Protein AF-0000000065926224 (afdb_homodimer)

Radius of gyration: 47.05 Å; Cα contacts (8 Å, |Δi|>4): 431; chains: 2; bounding box: 106×134×144 Å

Solvent-accessible surface area (backbone atoms only — not comparable to full-atom values): 21288 Å² total; per-residue (Å²): 133,91,77,85,78,76,77,76,78,78,79,77,77,78,78,75,76,75,77,75,70,80,76,73,79,76,75,74,72,69,75,77,72,66,50,58,66,57,55,39,51,52,38,52,50,49,38,52,50,41,51,50,49,43,53,50,51,52,52,50,48,53,49,48,52,53,51,48,55,51,49,41,56,47,32,30,55,51,37,36,48,54,54,53,59,63,43,46,62,40,55,49,43,53,53,52,52,50,63,70,49,68,79,56,84,48,66,74,45,48,58,49,47,51,54,49,50,52,35,49,49,52,43,51,51,48,42,37,77,73,37,41,40,80,41,77,62,60,74,31,70,70,41,80,84,51,36,38,76,76,46,72,40,87,39,91,90,46,60,63,46,20,20,72,39,70,82,36,75,13,33,26,48,76,85,37,73,77,38,53,14,30,24,32,26,22,76,137,83,82,78,81,77,79,79,79,79,79,77,77,77,78,76,77,75,76,75,70,81,77,74,76,77,75,73,73,69,73,76,73,67,49,59,65,56,54,40,52,52,37,52,50,49,37,52,51,43,52,50,51,43,53,51,50,52,51,50,48,53,51,48,52,53,51,49,53,51,49,42,54,46,30,46,70,47,38,35,45,65,58,54,59,62,42,47,60,39,55,50,43,50,53,51,53,50,63,69,48,68,79,56,85,48,65,74,44,48,57,50,46,52,53,49,50,52,35,50,49,51,44,51,50,49,41,39,77,69,38,40,40,80,40,78,62,60,74,32,68,70,42,78,84,52,36,38,78,76,47,72,41,85,41,92,90,45,59,64,46,20,20,73,38,70,80,36,75,12,31,26,48,77,84,38,73,75,39,54,15,30,25,32,26,22,78

Sequence (374 aa):
MHDPKESLETNIQETESQEKLPETPIIEEEPILTLPDDQINQLQQEVAELKDQLIWQKAENENLRKRQARELENAYKFASERLLKDLLPVIDSLNLGLQAALDTENEAVKQFITGSEMTLTMFQETLARHGIEEINPVGEKFNPELHEAVTMTPSEAHEPNTVIQVTQKGYLLNGRTVRAAQVIVSKMHDPKESLETNIQETESQEKLPETPIIEEEPILTLPDDQINQLQQEVAELKDQLIWQKAENENLRKRQARELENAYKFASERLLKDLLPVIDSLNLGLQAALDTENEAVKQFITGSEMTLTMFQETLARHGIEEINPVGEKFNPELHEAVTMTPSEAHEPNTVIQVTQKGYLLNGRTVRAAQVIVSK

Nearest PDB structures (foldseek):
  1dkg-assembly1_A  TM=8.100E-01  e=5.025E-13  Escherichia coli
  1dkg-assembly1_B  TM=6.795E-01  e=2.509E-12  Escherichia coli
  4ani-assembly1_B  TM=7.445E-01  e=3.422E-11  Geobacillus kaustophilus HTA426
  1dkg-assembly1_A  TM=7.245E-01  e=1.363E-12  Escherichia coli
  1dkg-assembly1_B  TM=7.369E-01  e=1.908E-12  Escherichia coli

Secondary structure (DSSP, 8-state):
-----------------------------------HHHHHHHHHHHHHHHHHHHHHHHHHHHHHHHHHHHHHHHHHHHHHHHHHHHHHHHHHHHHHHHHHHTT---HHHHHHHHHHHHHHHHHHHHHHHTTEEEE--TTSBP-TTTEEEEEEE--SSS-TTBEEEEEE-EEEETTEEEEPEEEEEE-/-----------------------------------HHHHHHHHHHHHHHHHHHHHHHHHHHHHHHHHHHHHHHHHHHHTTHHHHHHHHHHHHHHHHHHHHHTT---HHHHHHHHHHHHHHHHHHHHHHHTTEEEE--TTSBP-TTTEEEEEEE--SSS-TTBEEEEEE-EEEETTEEEEPEEEEEE-

Structure (mmCIF, N/CA/C/O backbone):
data_AF-0000000065926224-model_v1
#
loop_
_entity.id
_entity.type
_entity.pdbx_description
1 polymer 'Protein GrpE'
#
loop_
_atom_site.group_PDB
_atom_site.id
_atom_site.type_symbol
_atom_site.label_atom_id
_atom_site.label_alt_id
_atom_site.label_comp_id
_atom_site.label_asym_id
_atom_site.label_entity_id
_atom_site.label_seq_id
_atom_site.pdbx_PDB_ins_code
_atom_site.Cartn_x
_atom_site.Cartn_y
_atom_site.Cartn_z
_atom_site.occupancy
_atom_site.B_iso_or_equiv
_atom_site.auth_seq_id
_atom_site.auth_comp_id
_atom_site.auth_asym_id
_atom_site.auth_atom_id
_atom_site.pdbx_PDB_model_num
ATOM 1 N N . MET A 1 1 ? 48.469 97.438 -45.906 1 24.7 1 MET A N 1
ATOM 2 C CA . MET A 1 1 ? 48.531 98.625 -45.094 1 24.7 1 MET A CA 1
ATOM 3 C C . MET A 1 1 ? 47.969 98.375 -43.688 1 24.7 1 MET A C 1
ATOM 5 O O . MET A 1 1 ? 48.5 98.938 -42.719 1 24.7 1 MET A O 1
ATOM 9 N N . HIS A 1 2 ? 46.656 97.875 -43.656 1 29.75 2 HIS A N 1
ATOM 10 C CA . HIS A 1 2 ? 45.75 98.188 -42.531 1 29.75 2 HIS A CA 1
ATOM 11 C C . HIS A 1 2 ? 46.156 97.438 -41.281 1 29.75 2 HIS A C 1
ATOM 13 O O . HIS A 1 2 ? 46.594 96.25 -41.375 1 29.75 2 HIS A O 1
ATOM 19 N N . ASP A 1 3 ? 46.375 98.125 -40.125 1 31.59 3 ASP A N 1
ATOM 20 C CA . ASP A 1 3 ? 46.875 98.188 -38.75 1 31.59 3 ASP A CA 1
ATOM 21 C C . ASP A 1 3 ? 46.031 97.312 -37.812 1 31.59 3 ASP A C 1
ATOM 23 O O . ASP A 1 3 ? 44.812 97.375 -37.844 1 31.59 3 ASP A O 1
ATOM 27 N N . PRO A 1 4 ? 46.562 96.125 -37.25 1 33.25 4 PRO A N 1
ATOM 28 C CA . PRO A 1 4 ? 46.125 95.062 -36.312 1 33.25 4 PRO A CA 1
ATOM 29 C C . PRO A 1 4 ? 45.719 95.625 -34.938 1 33.25 4 PRO A C 1
ATOM 31 O O . PRO A 1 4 ? 46.594 95.938 -34.156 1 33.25 4 PRO A O 1
ATOM 34 N N . LYS A 1 5 ? 44.75 96.688 -34.938 1 30.02 5 LYS A N 1
ATOM 35 C CA . LYS A 1 5 ? 44.375 97.25 -33.656 1 30.02 5 LYS A CA 1
ATOM 36 C C . LYS A 1 5 ? 44.062 96.188 -32.625 1 30.02 5 LYS A C 1
ATOM 38 O O . LYS A 1 5 ? 43.188 95.375 -32.875 1 30.02 5 LYS A O 1
ATOM 43 N N . GLU A 1 6 ? 45 95.875 -31.719 1 30.48 6 GLU A N 1
ATOM 44 C CA . GLU A 1 6 ? 45.156 95 -30.547 1 30.48 6 GLU A CA 1
ATOM 45 C C . GLU A 1 6 ? 44.156 95.375 -29.453 1 30.48 6 GLU A C 1
ATOM 47 O O . GLU A 1 6 ? 44.344 96.375 -28.75 1 30.48 6 GLU A O 1
ATOM 52 N N . SER A 1 7 ? 42.812 95.688 -29.781 1 30 7 SER A N 1
ATOM 53 C CA . SER A 1 7 ? 41.938 96.188 -28.75 1 30 7 SER A CA 1
ATOM 54 C C . SER A 1 7 ? 41.938 95.312 -27.5 1 30 7 SER A C 1
ATOM 56 O O . SER A 1 7 ? 41.719 94.125 -27.578 1 30 7 SER A O 1
ATOM 58 N N . LEU A 1 8 ? 42.781 95.688 -26.438 1 31.06 8 LEU A N 1
ATOM 59 C CA . LEU A 1 8 ? 43.062 95.125 -25.125 1 31.06 8 LEU A CA 1
ATOM 60 C C . LEU A 1 8 ? 41.812 95.062 -24.25 1 31.06 8 LEU A C 1
ATOM 62 O O . LEU A 1 8 ? 41.312 96.125 -23.812 1 31.06 8 LEU A O 1
ATOM 66 N N . GLU A 1 9 ? 40.656 94.562 -24.703 1 29.58 9 GLU A N 1
ATOM 67 C CA . GLU A 1 9 ? 39.438 94.562 -23.875 1 29.58 9 GLU A CA 1
ATOM 68 C C . GLU A 1 9 ? 39.719 94 -22.484 1 29.58 9 GLU A C 1
ATOM 70 O O . GLU A 1 9 ? 40.188 92.875 -22.359 1 29.58 9 GLU A O 1
ATOM 75 N N . THR A 1 10 ? 40.219 94.875 -21.516 1 28.64 10 THR A N 1
ATOM 76 C CA . THR A 1 10 ? 40.5 94.562 -20.125 1 28.64 10 THR A CA 1
ATOM 77 C C . THR A 1 10 ? 39.312 93.938 -19.422 1 28.64 10 THR A C 1
ATOM 79 O O . THR A 1 10 ? 38.219 94.562 -19.422 1 28.64 10 THR A O 1
ATOM 82 N N . ASN A 1 11 ? 39.188 92.625 -19.328 1 30.19 11 ASN A N 1
ATOM 83 C CA . ASN A 1 11 ? 38.281 91.75 -18.656 1 30.19 11 ASN A CA 1
ATOM 84 C C . ASN A 1 11 ? 38.188 92.062 -17.156 1 30.19 11 ASN A C 1
ATOM 86 O O . ASN A 1 11 ? 39.125 91.812 -16.406 1 30.19 11 ASN A O 1
ATOM 90 N N . ILE A 1 12 ? 37.688 93.25 -16.719 1 30.38 12 ILE A N 1
ATOM 91 C CA . ILE A 1 12 ? 37.531 93.562 -15.305 1 30.38 12 ILE A CA 1
ATOM 92 C C . ILE A 1 12 ? 36.719 92.5 -14.617 1 30.38 12 ILE A C 1
ATOM 94 O O . ILE A 1 12 ? 35.531 92.312 -14.945 1 30.38 12 ILE A O 1
ATOM 98 N N . GLN A 1 13 ? 37.188 91.312 -14.312 1 29.02 13 GLN A N 1
ATOM 99 C CA . GLN A 1 13 ? 36.531 90.25 -13.539 1 29.02 13 GLN A CA 1
ATOM 100 C C . GLN A 1 13 ? 36.156 90.75 -12.148 1 29.02 13 GLN A C 1
ATOM 102 O O . GLN A 1 13 ? 37.031 91 -11.32 1 29.02 13 GLN A O 1
ATOM 107 N N . GLU A 1 14 ? 35.219 91.75 -12.023 1 28.89 14 GLU A N 1
ATOM 108 C CA . GLU A 1 14 ? 34.75 92.188 -10.703 1 28.89 14 GLU A CA 1
ATOM 109 C C . GLU A 1 14 ? 34.375 90.938 -9.828 1 28.89 14 GLU A C 1
ATOM 111 O O . GLU A 1 14 ? 33.562 90.125 -10.203 1 28.89 14 GLU A O 1
ATOM 116 N N . THR A 1 15 ? 35.25 90.438 -8.984 1 29.86 15 THR A N 1
ATOM 117 C CA . THR A 1 15 ? 35.094 89.375 -7.953 1 29.86 15 THR A CA 1
ATOM 118 C C . THR A 1 15 ? 34.062 89.812 -6.918 1 29.86 15 THR A C 1
ATOM 120 O O . THR A 1 15 ? 34.281 90.75 -6.176 1 29.86 15 THR A O 1
ATOM 123 N N . GLU A 1 16 ? 32.719 89.875 -7.242 1 29.78 16 GLU A N 1
ATOM 124 C CA . GLU A 1 16 ? 31.672 90.188 -6.273 1 29.78 16 GLU A CA 1
ATOM 125 C C . GLU A 1 16 ? 31.75 89.25 -5.07 1 29.78 16 GLU A C 1
ATOM 127 O O . GLU A 1 16 ? 31.625 88.062 -5.219 1 29.78 16 GLU A O 1
ATOM 132 N N . SER A 1 17 ? 32.625 89.375 -4.094 1 31.45 17 SER A N 1
ATOM 133 C CA . SER A 1 17 ? 32.656 88.688 -2.83 1 31.45 17 SER A CA 1
ATOM 134 C C . SER A 1 17 ? 31.328 88.75 -2.104 1 31.45 17 SER A C 1
ATOM 136 O O . SER A 1 17 ? 30.922 89.812 -1.666 1 31.45 17 SER A O 1
ATOM 138 N N . GLN A 1 18 ? 30.219 88.125 -2.586 1 30.92 18 GLN A N 1
ATOM 139 C CA . GLN A 1 18 ? 28.969 88.125 -1.853 1 30.92 18 GLN A CA 1
ATOM 140 C C . GLN A 1 18 ? 29.172 87.625 -0.413 1 30.92 18 GLN A C 1
ATOM 142 O O . GLN A 1 18 ? 29.75 86.562 -0.174 1 30.92 18 GLN A O 1
ATOM 147 N N . GLU A 1 19 ? 29.391 88.562 0.48 1 32.72 19 GLU A N 1
ATOM 148 C CA . GLU A 1 19 ? 29.391 88.25 1.916 1 32.72 19 GLU A CA 1
ATOM 149 C C . GLU A 1 19 ? 28.188 87.438 2.33 1 32.72 19 GLU A C 1
ATOM 151 O O . GLU A 1 19 ? 27.031 87.812 2.113 1 32.72 19 GLU A O 1
ATOM 156 N N . LYS A 1 20 ? 28.281 86.125 2.25 1 37.16 20 LYS A N 1
ATOM 157 C CA . LYS A 1 20 ? 27.266 85.188 2.766 1 37.16 20 LYS A CA 1
ATOM 158 C C . LYS A 1 20 ? 26.844 85.562 4.18 1 37.16 20 LYS A C 1
ATOM 160 O O . LYS A 1 20 ? 27.672 85.562 5.094 1 37.16 20 LYS A O 1
ATOM 165 N N . LEU A 1 21 ? 25.859 86.5 4.289 1 39.5 21 LEU A N 1
ATOM 166 C CA . LEU A 1 21 ? 25.25 86.75 5.59 1 39.5 21 LEU A CA 1
ATOM 167 C C . LEU A 1 21 ? 25.031 85.438 6.352 1 39.5 21 LEU A C 1
ATOM 169 O O . LEU A 1 21 ? 24.703 84.375 5.75 1 39.5 21 LEU A O 1
ATOM 173 N N . PRO A 1 22 ? 25.516 85.312 7.59 1 37.56 22 PRO A N 1
ATOM 174 C CA . PRO A 1 22 ? 25.359 84.125 8.406 1 37.56 22 PRO A CA 1
ATOM 175 C C . PRO A 1 22 ? 23.906 83.562 8.438 1 37.56 22 PRO A C 1
ATOM 177 O O . PRO A 1 22 ? 22.969 84.375 8.398 1 37.56 22 PRO A O 1
ATOM 180 N N . GLU A 1 23 ? 23.562 82.438 7.871 1 39 23 GLU A N 1
ATOM 181 C CA . GLU A 1 23 ? 22.281 81.75 7.914 1 39 23 GLU A CA 1
ATOM 182 C C . GLU A 1 23 ? 21.672 81.75 9.312 1 39 23 GLU A C 1
ATOM 184 O O . GLU A 1 23 ? 22.359 81.5 10.305 1 39 23 GLU A O 1
ATOM 189 N N . THR A 1 24 ? 20.688 82.688 9.539 1 42.16 24 THR A N 1
ATOM 190 C CA . THR A 1 24 ? 19.906 82.625 10.773 1 42.16 24 THR A CA 1
ATOM 191 C C . THR A 1 24 ? 19.656 81.25 11.25 1 42.16 24 THR A C 1
ATOM 193 O O . THR A 1 24 ? 19.344 80.312 10.445 1 42.16 24 THR A O 1
ATOM 196 N N . PRO A 1 25 ? 20.109 80.812 12.453 1 42.38 25 PRO A N 1
ATOM 197 C CA . PRO A 1 25 ? 19.875 79.438 12.969 1 42.38 25 PRO A CA 1
ATOM 198 C C . PRO A 1 25 ? 18.438 79 12.773 1 42.38 25 PRO A C 1
ATOM 200 O O . PRO A 1 25 ? 17.5 79.812 12.898 1 42.38 25 PRO A O 1
ATOM 203 N N . ILE A 1 26 ? 18.094 78.062 11.891 1 43.62 26 ILE A N 1
ATOM 204 C CA . ILE A 1 26 ? 16.828 77.312 11.773 1 43.62 26 ILE A CA 1
ATOM 205 C C . ILE A 1 26 ? 16.266 77.062 13.164 1 43.62 26 ILE A C 1
ATOM 207 O O . ILE A 1 26 ? 16.922 76.375 13.984 1 43.62 26 ILE A O 1
ATOM 211 N N . ILE A 1 27 ? 15.469 78 13.773 1 42.12 27 ILE A N 1
ATOM 212 C CA . ILE A 1 27 ? 14.688 77.625 14.961 1 42.12 27 ILE A CA 1
ATOM 213 C C . ILE A 1 27 ? 14.164 76.188 14.852 1 42.12 27 ILE A C 1
ATOM 215 O O . ILE A 1 27 ? 13.461 75.875 13.898 1 42.12 27 ILE A O 1
ATOM 219 N N . GLU A 1 28 ? 14.852 75.25 15.414 1 40.19 28 GLU A N 1
ATOM 220 C CA . GLU A 1 28 ? 14.367 73.875 15.602 1 40.19 28 GLU A CA 1
ATOM 221 C C . GLU A 1 28 ? 12.883 73.875 15.945 1 40.19 28 GLU A C 1
ATOM 223 O O . GLU A 1 28 ? 12.453 74.5 16.891 1 40.19 28 GLU A O 1
ATOM 228 N N . GLU A 1 29 ? 11.992 73.812 14.977 1 42.34 29 GLU A N 1
ATOM 229 C CA . GLU A 1 29 ? 10.57 73.562 15.188 1 42.34 29 GLU A CA 1
ATOM 230 C C . GLU A 1 29 ? 10.336 72.688 16.391 1 42.34 29 GLU A C 1
ATOM 232 O O . GLU A 1 29 ? 10.961 71.625 16.531 1 42.34 29 GLU A O 1
ATOM 237 N N . GLU A 1 30 ? 9.961 73.25 17.531 1 45.16 30 GLU A N 1
ATOM 238 C CA . GLU A 1 30 ? 9.555 72.5 18.719 1 45.16 30 GLU A CA 1
ATOM 239 C C . GLU A 1 30 ? 8.789 71.25 18.344 1 45.16 30 GLU A C 1
ATOM 241 O O . GLU A 1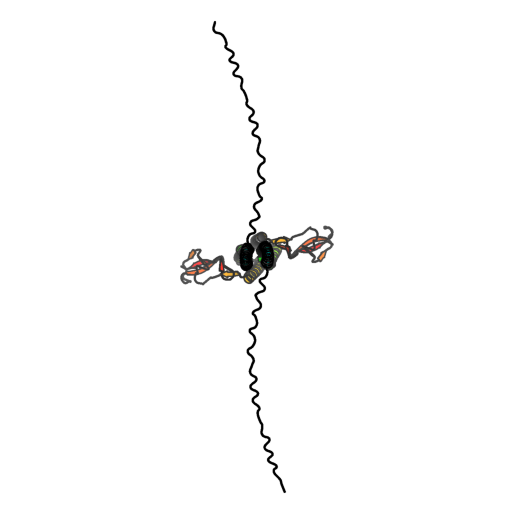 30 ? 7.992 71.25 17.406 1 45.16 30 GLU A O 1
ATOM 246 N N . PRO A 1 31 ? 9.289 70.062 18.594 1 47.78 31 PRO A N 1
ATOM 247 C CA . PRO A 1 31 ? 8.477 68.875 18.359 1 47.78 31 PRO A CA 1
ATOM 248 C C . PRO A 1 31 ? 6.996 69.125 18.641 1 47.78 31 PRO A C 1
ATOM 250 O O . PRO A 1 31 ? 6.637 69.688 19.672 1 47.78 31 PRO A O 1
ATOM 253 N N . ILE A 1 32 ? 6.234 69.5 17.766 1 48.09 32 ILE A N 1
ATOM 254 C CA . ILE A 1 32 ? 4.785 69.5 17.922 1 48.09 32 ILE A CA 1
ATOM 255 C C . ILE A 1 32 ? 4.395 68.438 18.969 1 48.09 32 ILE A C 1
ATOM 257 O O . ILE A 1 32 ? 4.562 67.25 18.75 1 48.09 32 ILE A O 1
ATOM 261 N N . LEU A 1 33 ? 4.617 68.688 20.234 1 50.25 33 LEU A N 1
ATOM 262 C CA . LEU A 1 33 ? 4.07 67.938 21.328 1 50.25 33 LEU A CA 1
ATOM 263 C C . LEU A 1 33 ? 2.695 67.375 20.984 1 50.25 33 LEU A C 1
ATOM 265 O O . LEU A 1 33 ? 1.721 68.125 20.891 1 50.25 33 LEU A O 1
ATOM 269 N N . THR A 1 34 ? 2.521 66.5 20.109 1 59.72 34 THR A N 1
ATOM 270 C CA . THR A 1 34 ? 1.227 65.875 19.922 1 59.72 34 THR A CA 1
ATOM 271 C C . THR A 1 34 ? 0.506 65.688 21.266 1 59.72 34 THR A C 1
ATOM 273 O O . THR A 1 34 ? 1.115 65.312 22.266 1 59.72 34 THR A O 1
ATOM 276 N N . LEU A 1 35 ? -0.499 66.312 21.391 1 69.38 35 LEU A N 1
ATOM 277 C CA . LEU A 1 35 ? -1.306 66.375 22.609 1 69.38 35 LEU A CA 1
ATOM 278 C C . LEU A 1 35 ? -1.501 64.938 23.156 1 69.38 35 LEU A C 1
ATOM 280 O O . LEU A 1 35 ? -1.572 64 22.391 1 69.38 35 LEU A O 1
ATOM 284 N N . PRO A 1 36 ? -1.292 64.75 24.391 1 81.5 36 PRO A N 1
ATOM 285 C CA . PRO A 1 36 ? -1.474 63.469 25.062 1 81.5 36 PRO A CA 1
ATOM 286 C C . PRO A 1 36 ? -2.703 62.719 24.562 1 81.5 36 PRO A C 1
ATOM 288 O O . PRO A 1 36 ? -2.66 61.5 24.422 1 81.5 36 PRO A O 1
ATOM 291 N N . ASP A 1 37 ? -3.605 63.5 24.094 1 84.5 37 ASP A N 1
ATOM 292 C CA . ASP A 1 37 ? -4.844 62.875 23.625 1 84.5 37 ASP A CA 1
ATOM 293 C C . ASP A 1 37 ? -4.648 62.219 22.25 1 84.5 37 ASP A C 1
ATOM 295 O O . ASP A 1 37 ? -5.199 61.156 21.984 1 84.5 37 ASP A O 1
ATOM 299 N N . ASP A 1 38 ? -3.793 62.875 21.391 1 87.94 38 ASP A N 1
ATOM 300 C CA . ASP A 1 38 ? -3.525 62.344 20.062 1 87.94 38 ASP A CA 1
ATOM 301 C C . ASP A 1 38 ? -2.709 61.031 20.172 1 87.94 38 ASP A C 1
ATOM 303 O O . ASP A 1 38 ? -2.973 60.094 19.438 1 87.94 38 ASP A O 1
ATOM 307 N N . GLN A 1 39 ? -1.756 61.031 21.031 1 90.25 39 GLN A N 1
ATOM 308 C CA . GLN A 1 39 ? -0.918 59.844 21.234 1 90.25 39 GLN A CA 1
ATOM 309 C C . GLN A 1 39 ? -1.729 58.688 21.797 1 90.25 39 GLN A C 1
ATOM 311 O O . GLN A 1 39 ? -1.546 57.531 21.406 1 90.25 39 GLN A O 1
ATOM 316 N N . ILE A 1 40 ? -2.656 58.969 22.688 1 91.5 40 ILE A N 1
ATOM 317 C CA . ILE A 1 40 ? -3.521 57.969 23.297 1 91.5 40 ILE A CA 1
ATOM 318 C C . ILE A 1 40 ? -4.43 57.344 22.234 1 91.5 40 ILE A C 1
ATOM 320 O O . ILE A 1 40 ? -4.574 56.125 22.156 1 91.5 40 ILE A O 1
ATOM 324 N N . ASN A 1 41 ? -4.965 58.219 21.375 1 92.19 41 ASN A N 1
ATOM 325 C CA . ASN A 1 41 ? -5.832 57.719 20.297 1 92.19 41 ASN A CA 1
ATOM 326 C C . ASN A 1 41 ? -5.074 56.844 19.312 1 92.19 41 ASN A C 1
ATOM 328 O O . ASN A 1 41 ? -5.59 55.812 18.891 1 92.19 41 ASN A O 1
ATOM 332 N N . GLN A 1 42 ? -3.881 57.219 18.969 1 94.56 42 GLN A N 1
ATOM 333 C CA . GLN A 1 42 ? -3.059 56.438 18.047 1 94.56 42 GLN A CA 1
ATOM 334 C C . GLN A 1 42 ? -2.705 55.062 18.641 1 94.56 42 GLN A C 1
ATOM 336 O O . GLN A 1 42 ? -2.777 54.031 17.969 1 94.56 42 GLN A O 1
ATOM 341 N N . LEU A 1 43 ? -2.35 55.031 19.906 1 95 43 LEU A N 1
ATOM 342 C CA . LEU A 1 43 ? -1.982 53.781 20.578 1 95 43 LEU A CA 1
ATOM 343 C C . LEU A 1 43 ? -3.189 52.844 20.719 1 95 43 LEU A C 1
ATOM 345 O O . LEU A 1 43 ? -3.066 51.625 20.578 1 95 43 LEU A O 1
ATOM 349 N N . GLN A 1 44 ? -4.359 53.438 20.984 1 94.62 44 GLN A N 1
ATOM 350 C CA . GLN A 1 44 ? -5.586 52.656 21.078 1 94.62 44 GLN A CA 1
ATOM 351 C C . GLN A 1 44 ? -5.938 52.031 19.734 1 94.62 44 GLN A C 1
ATOM 353 O O . GLN A 1 44 ? -6.371 50.875 19.688 1 94.62 44 GLN A O 1
ATOM 358 N N . GLN A 1 45 ? -5.699 52.781 18.688 1 96.5 45 GLN A N 1
ATOM 359 C CA . GLN A 1 45 ? -5.93 52.25 17.359 1 96.5 45 GLN A CA 1
ATOM 360 C C . GLN A 1 45 ? -4.961 51.125 17.047 1 96.5 45 GLN A C 1
ATOM 362 O O . GLN A 1 45 ? -5.359 50.094 16.484 1 96.5 45 GLN A O 1
ATOM 367 N N . GLU A 1 46 ? -3.725 51.281 17.391 1 96.75 46 GLU A N 1
ATOM 368 C CA . GLU A 1 46 ? -2.721 50.25 17.172 1 96.75 46 GLU A CA 1
ATOM 369 C C . GLU A 1 46 ? -3.047 49 17.953 1 96.75 46 GLU A C 1
ATOM 371 O O . GLU A 1 46 ? -2.918 47.875 17.438 1 96.75 46 GLU A O 1
ATOM 376 N N . VAL A 1 47 ? -3.484 49.125 19.172 1 96.69 47 VAL A N 1
ATOM 377 C CA . VAL A 1 47 ? -3.883 48 20.016 1 96.69 47 VAL A CA 1
ATOM 378 C C . VAL A 1 47 ? -5.043 47.25 19.359 1 96.69 47 VAL A C 1
ATOM 380 O O . VAL A 1 47 ? -5.031 46.031 19.266 1 96.69 47 VAL A O 1
ATOM 383 N N . ALA A 1 48 ? -6.004 48.031 18.859 1 96.69 48 ALA A N 1
ATOM 384 C CA . ALA A 1 48 ? -7.168 47.438 18.219 1 96.69 48 ALA A CA 1
ATOM 385 C C . ALA A 1 48 ? -6.766 46.656 16.969 1 96.69 48 ALA A C 1
ATOM 387 O O . ALA A 1 48 ? -7.246 45.531 16.75 1 96.69 48 ALA A O 1
ATOM 388 N N . GLU A 1 49 ? -5.867 47.188 16.203 1 97.31 49 GLU A N 1
ATOM 389 C CA . GLU A 1 49 ? -5.398 46.531 14.984 1 97.31 49 GLU A CA 1
ATOM 390 C C . GLU A 1 49 ? -4.625 45.281 15.297 1 97.31 49 GLU A C 1
ATOM 392 O O . GLU A 1 49 ? -4.809 44.25 14.641 1 97.31 49 GLU A O 1
ATOM 397 N N . LEU A 1 50 ? -3.766 45.344 16.312 1 97.19 50 LEU A N 1
ATOM 398 C CA . LEU A 1 50 ? -2.965 44.188 16.703 1 97.19 50 LEU A CA 1
ATOM 399 C C . LEU A 1 50 ? -3.846 43.094 17.266 1 97.19 50 LEU A C 1
ATOM 401 O O . LEU A 1 50 ? -3.615 41.906 16.984 1 97.19 50 LEU A O 1
ATOM 405 N N . LYS A 1 51 ? -4.863 43.469 18.016 1 96.44 51 LYS A N 1
ATOM 406 C CA . LYS A 1 51 ? -5.801 42.469 18.547 1 96.44 51 LYS A CA 1
ATOM 407 C C . LYS A 1 51 ? -6.574 41.781 17.438 1 96.44 51 LYS A C 1
ATOM 409 O O . LYS A 1 51 ? -6.77 40.562 17.469 1 96.44 51 LYS A O 1
ATOM 414 N N . ASP A 1 52 ? -6.934 42.562 16.422 1 96.88 52 ASP A N 1
ATOM 415 C CA . ASP A 1 52 ? -7.625 42 15.266 1 96.88 52 ASP A CA 1
ATOM 416 C C . ASP A 1 52 ? -6.723 41.031 14.5 1 96.88 52 ASP A C 1
ATOM 418 O O . ASP A 1 52 ? -7.164 39.969 14.078 1 96.88 52 ASP A O 1
ATOM 422 N N . GLN A 1 53 ? -5.484 41.469 14.328 1 95.75 53 GLN A N 1
ATOM 423 C CA . GLN A 1 53 ? -4.523 40.594 13.641 1 95.75 53 GLN A CA 1
ATOM 424 C C . GLN A 1 53 ? -4.316 39.281 14.383 1 95.75 53 GLN A C 1
ATOM 426 O O . GLN A 1 53 ? -4.246 38.219 13.773 1 95.75 53 GLN A O 1
ATOM 431 N N . LEU A 1 54 ? -4.27 39.375 15.688 1 95.75 54 LEU A N 1
ATOM 432 C CA . LEU A 1 54 ? -4.07 38.188 16.516 1 95.75 54 LEU A CA 1
ATOM 433 C C . LEU A 1 54 ? -5.262 37.219 16.422 1 95.75 54 LEU A C 1
ATOM 435 O O . LEU A 1 54 ? -5.086 36 16.328 1 95.75 54 LEU A O 1
ATOM 439 N N . ILE A 1 55 ? -6.445 37.875 16.469 1 95 55 ILE A N 1
ATOM 440 C CA . ILE A 1 55 ? -7.664 37.062 16.359 1 95 55 ILE A CA 1
ATOM 441 C C . ILE A 1 55 ? -7.688 36.344 15.016 1 95 55 ILE A C 1
ATOM 443 O O . ILE A 1 55 ? -7.969 35.156 14.945 1 95 55 ILE A O 1
ATOM 447 N N . TRP A 1 56 ? -7.305 37.094 13.945 1 92.69 56 TRP A N 1
ATOM 448 C CA . TRP A 1 56 ? -7.277 36.531 12.602 1 92.69 56 TRP A CA 1
ATOM 449 C C . TRP A 1 56 ? -6.223 35.438 12.5 1 92.69 56 TRP A C 1
ATOM 451 O O . TRP A 1 56 ? -6.488 34.375 11.945 1 92.69 56 TRP A O 1
ATOM 461 N N . GLN A 1 57 ? -5.043 35.625 13.078 1 92.25 57 GLN A N 1
ATOM 462 C CA . GLN A 1 57 ? -3.965 34.656 13.023 1 92.25 57 GLN A CA 1
ATOM 463 C C . GLN A 1 57 ? -4.355 33.375 13.758 1 92.25 57 GLN A C 1
ATOM 465 O O . GLN A 1 57 ? -4.055 32.25 13.297 1 92.25 57 GLN A O 1
ATOM 470 N N . LYS A 1 58 ? -5.051 33.469 14.844 1 91.56 58 LYS A N 1
ATOM 471 C CA . LYS A 1 58 ? -5.492 32.312 15.617 1 91.56 58 LYS A CA 1
ATOM 472 C C . LYS A 1 58 ? -6.539 31.516 14.852 1 91.56 58 LYS A C 1
ATOM 474 O O . LYS A 1 58 ? -6.5 30.281 14.844 1 91.56 58 LYS A O 1
ATOM 479 N N . ALA A 1 59 ? -7.406 32.25 14.188 1 91.94 59 ALA A N 1
ATOM 480 C CA . ALA A 1 59 ? -8.43 31.594 13.383 1 91.94 59 ALA A CA 1
ATOM 481 C C . ALA A 1 59 ? -7.805 30.859 12.203 1 91.94 59 ALA A C 1
ATOM 483 O O . ALA A 1 59 ? -8.195 29.734 11.883 1 91.94 59 ALA A O 1
ATOM 484 N N . GLU A 1 60 ? -6.832 31.5 11.602 1 89.62 60 GLU A N 1
ATOM 485 C CA . GLU A 1 60 ? -6.129 30.891 10.477 1 89.62 60 GLU A CA 1
ATOM 486 C C . GLU A 1 60 ? -5.383 29.625 10.914 1 89.62 60 GLU A C 1
ATOM 488 O O . GLU A 1 60 ? -5.402 28.625 10.203 1 89.62 60 GLU A O 1
ATOM 493 N N . ASN A 1 61 ? -4.809 29.734 12.102 1 89.94 61 ASN A N 1
ATOM 494 C CA . ASN A 1 61 ? -4.094 28.594 12.641 1 89.94 61 ASN A CA 1
ATOM 495 C C . ASN A 1 61 ? -5.035 27.422 12.906 1 89.94 61 ASN A C 1
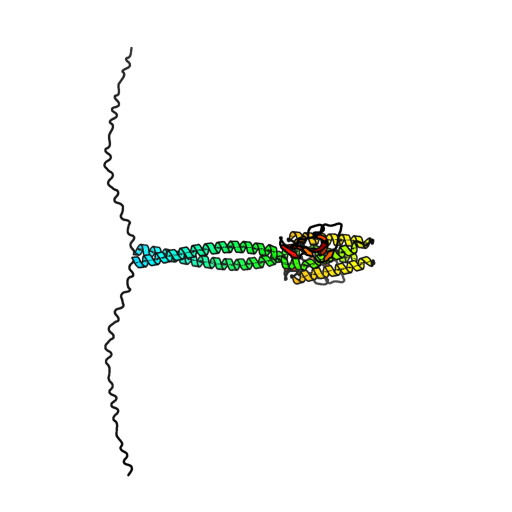ATOM 497 O O . ASN A 1 61 ? -4.707 26.266 12.602 1 89.94 61 ASN A O 1
ATOM 501 N N . GLU A 1 62 ? -6.16 27.719 13.391 1 91.5 62 GLU A N 1
ATOM 502 C CA . GLU A 1 62 ? -7.145 26.672 13.672 1 91.5 62 GLU A CA 1
ATOM 503 C C . GLU A 1 62 ? -7.645 26.031 12.383 1 91.5 62 GLU A C 1
ATOM 505 O O . GLU A 1 62 ? -7.77 24.812 12.297 1 91.5 62 GLU A O 1
ATOM 510 N N . ASN A 1 63 ? -7.816 26.859 11.383 1 91.56 63 ASN A N 1
ATOM 511 C CA . ASN A 1 63 ? -8.234 26.359 10.078 1 91.56 63 ASN A CA 1
ATOM 512 C C . ASN A 1 63 ? -7.152 25.5 9.43 1 91.56 63 ASN A C 1
ATOM 514 O O . ASN A 1 63 ? -7.449 24.484 8.82 1 91.56 63 ASN A O 1
ATOM 518 N N . LEU A 1 64 ? -5.984 25.953 9.656 1 89.31 64 LEU A N 1
ATOM 519 C CA . LEU A 1 64 ? -4.848 25.219 9.117 1 89.31 64 LEU A CA 1
ATOM 520 C C . LEU A 1 64 ? -4.738 23.844 9.758 1 89.31 64 LEU A C 1
ATOM 522 O O . LEU A 1 64 ? -4.492 22.859 9.07 1 89.31 64 LEU A O 1
ATOM 526 N N . ARG A 1 65 ? -5 23.781 11.031 1 90.62 65 ARG A N 1
ATOM 527 C CA . ARG A 1 65 ? -4.941 22.5 11.75 1 90.62 65 ARG A CA 1
ATOM 528 C C . ARG A 1 65 ? -6.016 21.547 11.25 1 90.62 65 ARG A C 1
ATOM 530 O O . ARG A 1 65 ? -5.742 20.359 11.031 1 90.62 65 ARG A O 1
ATOM 537 N N . LYS A 1 66 ? -7.184 22.016 11.008 1 93.06 66 LYS A N 1
ATOM 538 C CA . LYS A 1 66 ? -8.281 21.188 10.523 1 93.06 66 LYS A CA 1
ATOM 539 C C . LYS A 1 66 ? -8.008 20.672 9.117 1 93.06 66 LYS A C 1
ATOM 541 O O . LYS A 1 66 ? -8.234 19.5 8.82 1 93.06 66 LYS A O 1
ATOM 546 N N . ARG A 1 67 ? -7.547 21.547 8.32 1 91.88 67 ARG A N 1
ATOM 547 C CA . ARG A 1 67 ? -7.219 21.172 6.953 1 91.88 67 ARG A CA 1
ATOM 548 C C . ARG A 1 67 ? -6.117 20.125 6.918 1 91.88 67 ARG A C 1
ATOM 550 O O . ARG A 1 67 ? -6.195 19.156 6.156 1 91.88 67 ARG A O 1
ATOM 557 N N . GLN A 1 68 ? -5.148 20.328 7.789 1 90.75 68 GLN A N 1
ATOM 558 C CA . GLN A 1 68 ? -4.031 19.391 7.871 1 90.75 68 GLN A CA 1
ATOM 559 C C . GLN A 1 68 ? -4.512 18 8.273 1 90.75 68 GLN A C 1
ATOM 561 O O . GLN A 1 68 ? -4.066 17 7.715 1 90.75 68 GLN A O 1
ATOM 566 N N . ALA A 1 69 ? -5.383 17.969 9.234 1 91.88 69 ALA A N 1
ATOM 567 C CA . ALA A 1 69 ? -5.91 16.688 9.703 1 91.88 69 ALA A CA 1
ATOM 568 C C . ALA A 1 69 ? -6.633 15.953 8.578 1 91.88 69 ALA A C 1
ATOM 570 O O . ALA A 1 69 ? -6.449 14.742 8.406 1 91.88 69 AL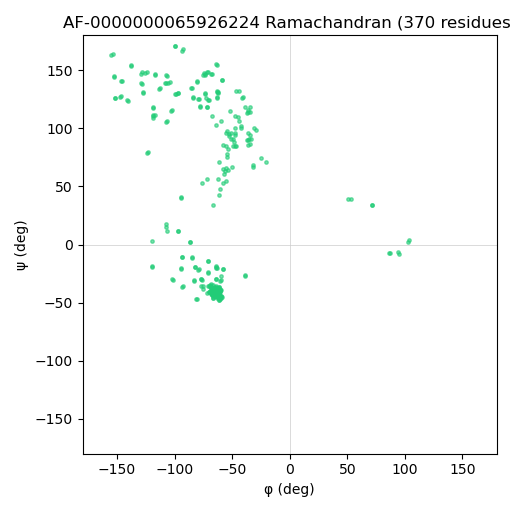A A O 1
ATOM 571 N N . ARG A 1 70 ? -7.328 16.719 7.781 1 92.38 70 ARG A N 1
ATOM 572 C CA . ARG A 1 70 ? -8.062 16.125 6.668 1 92.38 70 ARG A CA 1
ATOM 573 C C . ARG A 1 70 ? -7.105 15.648 5.578 1 92.38 70 ARG A C 1
ATOM 575 O O . ARG A 1 70 ? -7.281 14.555 5.027 1 92.38 70 ARG A O 1
ATOM 582 N N . GLU A 1 71 ? -6.133 16.453 5.324 1 91.56 71 GLU A N 1
ATOM 583 C CA . GLU A 1 71 ? -5.148 16.109 4.305 1 91.56 71 GLU A CA 1
ATOM 584 C C . GLU A 1 71 ? -4.367 14.852 4.688 1 91.56 71 GLU A C 1
ATOM 586 O O . GLU A 1 71 ? -4.094 14 3.838 1 91.56 71 GLU A O 1
ATOM 591 N N . LEU A 1 72 ? -4.09 14.797 5.941 1 89.06 72 LEU A N 1
ATOM 592 C CA . LEU A 1 72 ? -3.381 13.625 6.441 1 89.06 72 LEU A CA 1
ATOM 593 C C . LEU A 1 72 ? -4.234 12.367 6.293 1 89.06 72 LEU A C 1
ATOM 595 O O . LEU A 1 72 ? -3.752 11.336 5.82 1 89.06 72 LEU A O 1
ATOM 599 N N . GLU A 1 73 ? -5.453 12.406 6.617 1 87.69 73 GLU A N 1
ATOM 600 C CA . GLU A 1 73 ? -6.383 11.289 6.488 1 87.69 73 GLU A CA 1
ATOM 601 C C . GLU A 1 73 ? -6.531 10.867 5.027 1 87.69 73 GLU A C 1
ATOM 603 O O . GLU A 1 73 ? -6.492 9.672 4.719 1 87.69 73 GLU A O 1
ATOM 608 N N . ASN A 1 74 ? -6.605 11.852 4.164 1 87.75 74 ASN A N 1
ATOM 609 C CA . ASN A 1 74 ? -6.742 11.578 2.738 1 87.75 74 ASN A CA 1
ATOM 610 C C . ASN A 1 74 ? -5.477 10.953 2.16 1 87.75 74 ASN A C 1
ATOM 612 O O . ASN A 1 74 ? -5.555 10.062 1.314 1 87.75 74 ASN A O 1
ATOM 616 N N . ALA A 1 75 ? -4.379 11.406 2.645 1 86.62 75 ALA A N 1
ATOM 617 C CA . ALA A 1 75 ? -3.109 10.867 2.16 1 86.62 75 ALA A CA 1
ATOM 618 C C . ALA A 1 75 ? -3.016 9.359 2.424 1 86.62 75 ALA A C 1
ATOM 620 O O . ALA A 1 75 ? -2.629 8.594 1.54 1 86.62 75 ALA A O 1
ATOM 621 N N . TYR A 1 76 ? -3.436 8.906 3.537 1 83.25 76 TYR A N 1
ATOM 622 C CA . TYR A 1 76 ? -3.428 7.496 3.898 1 83.25 76 TYR A CA 1
ATOM 623 C C . TYR A 1 76 ? -4.355 6.695 2.992 1 83.25 76 TYR A C 1
ATOM 625 O O . TYR A 1 76 ? -3.975 5.645 2.475 1 83.25 76 TYR A O 1
ATOM 633 N N . LYS A 1 77 ? -5.461 7.219 2.719 1 82.06 77 LYS A N 1
ATOM 634 C CA . LYS A 1 77 ? -6.461 6.535 1.902 1 82.06 77 LYS A CA 1
ATOM 635 C C . LYS A 1 77 ? -6.004 6.426 0.45 1 82.06 77 LYS A C 1
ATOM 637 O O . LYS A 1 77 ? -6.117 5.367 -0.166 1 82.06 77 LYS A O 1
ATOM 642 N N . PHE A 1 78 ? -5.387 7.5 -0.043 1 83.19 78 PHE A N 1
ATOM 643 C CA . PHE A 1 78 ? -5.008 7.562 -1.449 1 83.19 78 PHE A CA 1
ATOM 644 C C . PHE A 1 78 ? -3.781 6.695 -1.718 1 83.19 78 PHE A C 1
ATOM 646 O O . PHE A 1 78 ? -3.691 6.047 -2.764 1 83.19 78 PHE A O 1
ATOM 653 N N . ALA A 1 79 ? -2.871 6.703 -0.783 1 82.5 79 ALA A N 1
ATOM 654 C CA . ALA A 1 79 ? -1.67 5.895 -0.977 1 82.5 79 ALA A CA 1
ATOM 655 C C . ALA A 1 79 ? -2.012 4.41 -1.041 1 82.5 79 ALA A C 1
ATOM 657 O O . ALA A 1 79 ? -1.527 3.689 -1.919 1 82.5 79 ALA A O 1
ATOM 658 N N . SER A 1 80 ? -2.85 3.963 -0.271 1 87 80 SER A N 1
ATOM 659 C CA . SER A 1 80 ? -3.279 2.566 -0.262 1 87 80 SER A CA 1
ATOM 660 C C . SER A 1 80 ? -4.062 2.221 -1.522 1 87 80 SER A C 1
ATOM 662 O O . SER A 1 80 ? -3.92 1.125 -2.068 1 87 80 SER A O 1
ATOM 664 N N . GLU A 1 81 ? -4.758 3.217 -1.944 1 90.25 81 GLU A N 1
ATOM 665 C CA . GLU A 1 81 ? -5.555 2.99 -3.146 1 90.25 81 GLU A CA 1
ATOM 666 C C . GLU A 1 81 ? -4.66 2.768 -4.367 1 90.25 81 GLU A C 1
ATOM 668 O O . GLU A 1 81 ? -4.918 1.875 -5.176 1 90.25 81 GLU A O 1
ATOM 673 N N . ARG A 1 82 ? -3.666 3.549 -4.465 1 91.81 82 ARG A N 1
ATOM 674 C CA . ARG A 1 82 ? -2.74 3.412 -5.586 1 91.81 82 ARG A CA 1
ATOM 675 C C . ARG A 1 82 ? -2.051 2.053 -5.562 1 91.81 82 ARG A C 1
ATOM 677 O O . ARG A 1 82 ? -1.964 1.377 -6.59 1 91.81 82 ARG A O 1
ATOM 684 N N . LEU A 1 83 ? -1.598 1.643 -4.461 1 93.31 83 LEU A N 1
ATOM 685 C CA . LEU A 1 83 ? -0.951 0.344 -4.312 1 93.31 83 LEU A CA 1
ATOM 686 C C . LEU A 1 83 ? -1.908 -0.786 -4.676 1 93.31 83 LEU A C 1
ATOM 688 O O . LEU A 1 83 ? -1.543 -1.698 -5.422 1 93.31 83 LEU A O 1
ATOM 692 N N . LEU A 1 84 ? -3.092 -0.65 -4.156 1 93.81 84 LEU A N 1
ATOM 693 C CA . LEU A 1 84 ? -4.086 -1.693 -4.391 1 93.81 84 LEU A CA 1
ATOM 694 C C . LEU A 1 84 ? -4.398 -1.82 -5.879 1 93.81 84 LEU A C 1
ATOM 696 O O . LEU A 1 84 ? -4.5 -2.932 -6.402 1 93.81 84 LEU A O 1
ATOM 700 N N . LYS A 1 85 ? -4.43 -0.744 -6.547 1 94.44 85 LYS A N 1
ATOM 701 C CA . LYS A 1 85 ? -4.672 -0.75 -7.984 1 94.44 85 LYS A CA 1
ATOM 702 C C . LYS A 1 85 ? -3.504 -1.385 -8.734 1 94.44 85 LYS A C 1
ATOM 704 O O . LYS A 1 85 ? -3.709 -2.172 -9.664 1 94.44 85 LYS A O 1
ATOM 709 N N . ASP A 1 86 ? -2.367 -1.077 -8.281 1 95.94 86 ASP A N 1
ATOM 710 C CA . ASP A 1 86 ? -1.162 -1.583 -8.93 1 95.94 86 ASP A CA 1
ATOM 711 C C . ASP A 1 86 ? -1 -3.082 -8.695 1 95.94 86 ASP A C 1
ATOM 713 O O . ASP A 1 86 ? -0.26 -3.754 -9.414 1 95.94 86 ASP A O 1
ATOM 717 N N . LEU A 1 87 ? -1.755 -3.639 -7.742 1 97.19 87 LEU A N 1
ATOM 718 C CA . LEU A 1 87 ? -1.637 -5.051 -7.398 1 97.19 87 LEU A CA 1
ATOM 719 C C . LEU A 1 87 ? -2.646 -5.887 -8.18 1 97.19 87 LEU A C 1
ATOM 721 O O . LEU A 1 87 ? -2.531 -7.113 -8.234 1 97.19 87 LEU A O 1
ATOM 725 N N . LEU A 1 88 ? -3.564 -5.242 -8.828 1 96.75 88 LEU A N 1
ATOM 726 C CA . LEU A 1 88 ? -4.637 -5.965 -9.5 1 96.75 88 LEU A CA 1
ATOM 727 C C . LEU A 1 88 ? -4.078 -6.863 -10.602 1 96.75 88 LEU A C 1
ATOM 729 O O . LEU A 1 88 ? -4.5 -8.016 -10.742 1 96.75 88 LEU A O 1
ATOM 733 N N . PRO A 1 89 ? -3.061 -6.43 -11.32 1 96.5 89 PRO A N 1
ATOM 734 C CA . PRO A 1 89 ? -2.5 -7.312 -12.344 1 96.5 89 PRO A CA 1
ATOM 735 C C . PRO A 1 89 ? -1.886 -8.586 -11.766 1 96.5 89 PRO A C 1
ATOM 737 O O . PRO A 1 89 ? -1.886 -9.625 -12.414 1 96.5 89 PRO A O 1
ATOM 740 N N . VAL A 1 90 ? -1.39 -8.539 -10.57 1 97.06 90 VAL A N 1
ATOM 741 C CA . VAL A 1 90 ? -0.823 -9.711 -9.914 1 97.06 90 VAL A CA 1
ATOM 742 C C . VAL A 1 90 ? -1.924 -10.734 -9.641 1 97.06 90 VAL A C 1
ATOM 744 O O . VAL A 1 90 ? -1.764 -11.922 -9.945 1 97.06 90 VAL A O 1
ATOM 747 N N . ILE A 1 91 ? -3.012 -10.266 -9.125 1 95.88 91 ILE A N 1
ATOM 748 C CA . ILE A 1 91 ? -4.145 -11.148 -8.867 1 95.88 91 ILE A CA 1
ATOM 749 C C . ILE A 1 91 ? -4.652 -11.734 -10.18 1 95.88 91 ILE A C 1
ATOM 751 O O . ILE A 1 91 ? -4.965 -12.922 -10.258 1 95.88 91 ILE A O 1
ATOM 755 N N . ASP A 1 92 ? -4.676 -10.906 -11.195 1 95.19 92 ASP A N 1
ATOM 756 C CA . ASP A 1 92 ? -5.098 -11.375 -12.508 1 95.19 92 ASP A CA 1
ATOM 757 C C . ASP A 1 92 ? -4.191 -12.5 -13.008 1 95.19 92 ASP A C 1
ATOM 759 O O . ASP A 1 92 ? -4.672 -13.5 -13.547 1 95.19 92 ASP A O 1
ATOM 763 N N . SER A 1 93 ? -2.945 -12.25 -12.852 1 95.38 93 SER A N 1
ATOM 764 C CA . SER A 1 93 ? -1.969 -13.234 -13.305 1 95.38 93 SER A CA 1
ATOM 765 C C . SER A 1 93 ? -2.131 -14.562 -12.57 1 95.38 93 SER A C 1
ATOM 767 O O . SER A 1 93 ? -2.096 -15.633 -13.18 1 95.38 93 SER A O 1
ATOM 769 N N . LEU A 1 94 ? -2.332 -14.508 -11.273 1 94.81 94 LEU A N 1
ATOM 770 C CA . LEU A 1 94 ? -2.545 -15.711 -10.477 1 94.81 94 LEU A CA 1
ATOM 771 C C . LEU A 1 94 ? -3.801 -16.438 -10.93 1 94.81 94 LEU A C 1
ATOM 773 O O . LEU A 1 94 ? -3.785 -17.672 -11.086 1 94.81 94 LEU A O 1
ATOM 777 N N . ASN A 1 95 ? -4.832 -15.68 -11.156 1 92.31 95 ASN A N 1
ATOM 778 C CA . ASN A 1 95 ? -6.078 -16.266 -11.641 1 92.31 95 ASN A CA 1
ATOM 779 C C . ASN A 1 95 ? -5.891 -16.938 -13 1 92.31 95 ASN A C 1
ATOM 781 O O . ASN A 1 95 ? -6.359 -18.062 -13.211 1 92.31 95 ASN A O 1
ATOM 785 N N . LEU A 1 96 ? -5.184 -16.297 -13.875 1 89.69 96 LEU A N 1
ATOM 786 C CA . LEU A 1 96 ? -4.938 -16.828 -15.219 1 89.69 96 LEU A CA 1
ATOM 787 C C . LEU A 1 96 ? -4.113 -18.109 -15.164 1 89.69 96 LEU A C 1
ATOM 789 O O . LEU A 1 96 ? -4.398 -19.062 -15.883 1 89.69 96 LEU A O 1
ATOM 793 N N . GLY A 1 97 ? -3.156 -18.078 -14.305 1 88.25 97 GLY A N 1
ATOM 794 C CA . GLY A 1 97 ? -2.344 -19.266 -14.133 1 88.25 97 GLY A CA 1
ATOM 795 C C . GLY A 1 97 ? -3.139 -20.469 -13.648 1 88.25 97 GLY A C 1
ATOM 796 O O . GLY A 1 97 ? -2.947 -21.578 -14.133 1 88.25 97 GLY A O 1
ATOM 797 N N . LEU A 1 98 ? -3.982 -20.234 -12.75 1 89.75 98 LEU A N 1
ATOM 798 C CA . LEU A 1 98 ? -4.797 -21.297 -12.188 1 89.75 98 LEU A CA 1
ATOM 799 C C . LEU A 1 98 ? -5.781 -21.828 -13.227 1 89.75 98 LEU A C 1
ATOM 801 O O . LEU A 1 98 ? -5.992 -23.047 -13.32 1 89.75 98 LEU A O 1
ATOM 805 N N . GLN A 1 99 ? -6.32 -20.984 -14.016 1 86.06 99 GLN A N 1
ATOM 806 C CA . GLN A 1 99 ? -7.262 -21.391 -15.055 1 86.06 99 GLN A CA 1
ATOM 807 C C . GLN A 1 99 ? -6.57 -22.234 -16.109 1 86.06 99 GLN A C 1
ATOM 809 O O . GLN A 1 99 ? -7.148 -23.203 -16.609 1 86.06 99 GLN A O 1
ATOM 814 N N . ALA A 1 100 ? -5.344 -21.938 -16.391 1 82.19 100 ALA A N 1
ATOM 815 C CA . ALA A 1 100 ? -4.582 -22.656 -17.406 1 82.19 100 ALA A CA 1
ATOM 816 C C . ALA A 1 100 ? -4.234 -24.078 -16.938 1 82.19 100 ALA A C 1
ATOM 818 O O . ALA A 1 100 ? -4.07 -24.984 -17.75 1 82.19 100 ALA A O 1
ATOM 819 N N . ALA A 1 101 ? -4.203 -24.266 -15.648 1 78.31 101 ALA A N 1
ATOM 820 C CA . ALA A 1 101 ? -3.738 -25.531 -15.094 1 78.31 101 ALA A CA 1
ATOM 821 C C . ALA A 1 101 ? -4.906 -26.484 -14.82 1 78.31 101 ALA A C 1
ATOM 823 O O . ALA A 1 101 ? -4.715 -27.688 -14.648 1 78.31 101 ALA A O 1
ATOM 824 N N . LEU A 1 102 ? -6.051 -26 -14.703 1 74.56 102 LEU A N 1
ATOM 825 C CA . LEU A 1 102 ? -7.203 -26.781 -14.281 1 74.56 102 LEU A CA 1
ATOM 826 C C . LEU A 1 102 ? -7.434 -27.969 -15.219 1 74.56 102 LEU A C 1
ATOM 828 O O . LEU A 1 102 ? -7.906 -29.031 -14.797 1 74.56 102 LEU A O 1
ATOM 832 N N . ASP A 1 103 ? -6.926 -27.922 -16.422 1 72.19 103 ASP A N 1
ATOM 833 C CA . ASP A 1 103 ? -7.238 -29 -17.344 1 72.19 103 ASP A CA 1
ATOM 834 C C . ASP A 1 103 ? -6.121 -30.047 -17.375 1 72.19 103 ASP A C 1
ATOM 836 O O . ASP A 1 103 ? -6.191 -31.016 -18.125 1 72.19 103 ASP A O 1
ATOM 840 N N . THR A 1 104 ? -5.273 -29.906 -16.438 1 73.31 104 THR A N 1
ATOM 841 C CA . THR A 1 104 ? -4.148 -30.828 -16.562 1 73.31 104 THR A CA 1
ATOM 842 C C . THR A 1 104 ? -4.352 -32.062 -15.68 1 73.31 104 THR A C 1
ATOM 844 O O . THR A 1 104 ? -4.84 -31.938 -14.555 1 73.31 104 THR A O 1
ATOM 847 N N . GLU A 1 105 ? -4.188 -33.219 -16.203 1 72.19 105 GLU A N 1
ATOM 848 C CA . GLU A 1 105 ? -4.293 -34.469 -15.477 1 72.19 105 GLU A CA 1
ATOM 849 C C . GLU A 1 105 ? -2.965 -34.844 -14.82 1 72.19 105 GLU A C 1
ATOM 851 O O . GLU A 1 105 ? -2.885 -35.844 -14.086 1 72.19 105 GLU A O 1
ATOM 856 N N . ASN A 1 106 ? -2.049 -34.125 -14.922 1 77.44 106 ASN A N 1
ATOM 857 C CA . ASN A 1 106 ? -0.735 -34.438 -14.367 1 77.44 106 ASN A CA 1
ATOM 858 C C . ASN A 1 106 ? -0.688 -34.156 -12.867 1 77.44 106 ASN A C 1
ATOM 860 O O . ASN A 1 106 ? -0.994 -33.062 -12.414 1 77.44 106 ASN A O 1
ATOM 864 N N . GLU A 1 107 ? -0.289 -35.188 -12.062 1 76.56 107 GLU A N 1
ATOM 865 C CA . GLU A 1 107 ? -0.299 -35.125 -10.602 1 76.56 107 GLU A CA 1
ATOM 866 C C . GLU A 1 107 ? 0.629 -34.031 -10.094 1 76.56 107 GLU A C 1
ATOM 868 O O . GLU A 1 107 ? 0.312 -33.344 -9.117 1 76.56 107 GLU A O 1
ATOM 873 N N . ALA A 1 108 ? 1.766 -33.938 -10.68 1 74.38 108 ALA A N 1
ATOM 874 C CA . ALA A 1 108 ? 2.709 -32.906 -10.273 1 74.38 108 ALA A CA 1
ATOM 875 C C . ALA A 1 108 ? 2.115 -31.5 -10.469 1 74.38 108 ALA A C 1
ATOM 877 O O . ALA A 1 108 ? 2.303 -30.609 -9.633 1 74.38 108 ALA A O 1
ATOM 878 N N . VAL A 1 109 ? 1.296 -31.375 -11.422 1 80.44 109 VAL A N 1
ATOM 879 C CA . VAL A 1 109 ? 0.652 -30.109 -11.727 1 80.44 109 VAL A CA 1
ATOM 880 C C . VAL A 1 109 ? -0.464 -29.844 -10.719 1 80.44 109 VAL A C 1
ATOM 882 O O . VAL A 1 109 ? -0.659 -28.703 -10.289 1 80.44 109 VAL A O 1
ATOM 885 N N . LYS A 1 110 ? -1.002 -30.906 -10.273 1 83 110 LYS A N 1
ATOM 886 C CA . LYS A 1 110 ? -2.096 -30.766 -9.312 1 83 110 LYS A CA 1
ATOM 887 C C . LYS A 1 110 ? -1.596 -30.203 -7.988 1 83 110 LYS A C 1
ATOM 889 O O . LYS A 1 110 ? -2.275 -29.391 -7.355 1 83 110 LYS A O 1
ATOM 894 N N . GLN A 1 111 ? -0.473 -30.688 -7.551 1 82.19 111 GLN A N 1
ATOM 895 C CA . GLN A 1 111 ? 0.108 -30.172 -6.316 1 82.19 111 GLN A CA 1
ATOM 896 C C . GLN A 1 111 ? 0.433 -28.688 -6.441 1 82.19 111 GLN A C 1
ATOM 898 O O . GLN A 1 111 ? 0.216 -27.922 -5.504 1 82.19 111 GLN A O 1
ATOM 903 N N . PHE A 1 112 ? 0.85 -28.344 -7.582 1 83.38 112 PHE A N 1
ATOM 904 C CA . PHE A 1 112 ? 1.183 -26.953 -7.836 1 83.38 112 PHE A CA 1
ATOM 905 C C . PHE A 1 112 ? -0.077 -26.094 -7.891 1 83.38 112 PHE A C 1
ATOM 907 O O . PHE A 1 112 ? -0.08 -24.953 -7.422 1 83.38 112 PHE A O 1
ATOM 914 N N . ILE A 1 113 ? -1.049 -26.672 -8.398 1 86.88 113 ILE A N 1
ATOM 915 C CA . ILE A 1 113 ? -2.332 -25.984 -8.477 1 86.88 113 ILE A CA 1
ATOM 916 C C . ILE A 1 113 ? -2.867 -25.703 -7.074 1 86.88 113 ILE A C 1
ATOM 918 O O . ILE A 1 113 ? -3.326 -24.609 -6.777 1 86.88 113 ILE A O 1
ATOM 922 N N . THR A 1 114 ? -2.701 -26.641 -6.254 1 90.38 114 THR A N 1
ATOM 923 C CA . THR A 1 114 ? -3.176 -26.5 -4.883 1 90.38 114 THR A CA 1
ATOM 924 C C . THR A 1 114 ? -2.412 -25.391 -4.164 1 90.38 114 THR A C 1
ATOM 926 O O . THR A 1 114 ? -3.016 -24.531 -3.504 1 90.38 114 THR A O 1
ATOM 929 N N . GLY A 1 115 ? -1.123 -25.359 -4.316 1 90 115 GLY A N 1
ATOM 930 C CA . GLY A 1 115 ? -0.312 -24.297 -3.73 1 90 115 GLY A CA 1
ATOM 931 C C . GLY A 1 115 ? -0.646 -22.922 -4.27 1 90 115 GLY A C 1
ATOM 932 O O . GLY A 1 115 ? -0.703 -21.953 -3.516 1 90 115 GLY A O 1
ATOM 933 N N . SER A 1 116 ? -0.879 -22.906 -5.539 1 92.31 116 SER A N 1
ATOM 934 C CA . SER A 1 116 ? -1.218 -21.625 -6.176 1 92.31 116 SER A CA 1
ATOM 935 C C . SER A 1 116 ? -2.588 -21.141 -5.73 1 92.31 116 SER A C 1
ATOM 937 O O . SER A 1 116 ? -2.797 -19.938 -5.57 1 92.31 116 SER A O 1
ATOM 939 N N . GLU A 1 117 ? -3.492 -22.031 -5.531 1 94.25 117 GLU A N 1
ATOM 940 C CA . GLU A 1 117 ? -4.816 -21.672 -5.031 1 94.25 117 GLU A CA 1
ATOM 941 C C . GLU A 1 117 ? -4.738 -21.109 -3.619 1 94.25 117 GLU A C 1
ATOM 943 O O . GLU A 1 117 ? -5.43 -20.141 -3.297 1 94.25 117 GLU A O 1
ATOM 948 N N . MET A 1 118 ? -3.893 -21.75 -2.869 1 95.38 118 MET A N 1
ATOM 949 C CA . MET A 1 118 ? -3.699 -21.25 -1.509 1 95.38 118 MET A CA 1
ATOM 950 C C . MET A 1 118 ? -3.1 -19.859 -1.516 1 95.38 118 MET A C 1
ATOM 952 O O . MET A 1 118 ? -3.508 -19 -0.731 1 95.38 118 MET A O 1
ATOM 956 N N . THR A 1 119 ? -2.15 -19.609 -2.373 1 96.62 119 THR A N 1
ATOM 957 C CA . THR A 1 119 ? -1.528 -18.297 -2.51 1 96.62 119 THR A CA 1
ATOM 958 C C . THR A 1 119 ? -2.555 -17.266 -2.943 1 96.62 119 THR A C 1
ATOM 960 O O . THR A 1 119 ? -2.613 -16.172 -2.381 1 96.62 119 THR A O 1
ATOM 963 N N . LEU A 1 120 ? -3.361 -17.609 -3.891 1 96.25 120 LEU A N 1
ATOM 964 C CA . LEU A 1 120 ? -4.395 -16.703 -4.379 1 96.25 120 LEU A CA 1
ATOM 965 C C . LEU A 1 120 ? -5.387 -16.359 -3.271 1 96.25 120 LEU A C 1
ATOM 967 O O . LEU A 1 120 ? -5.738 -15.195 -3.08 1 96.25 120 LEU A O 1
ATOM 971 N N . THR A 1 121 ? -5.758 -17.344 -2.539 1 97 121 THR A N 1
ATOM 972 C CA . THR A 1 121 ? -6.699 -17.141 -1.441 1 97 121 THR A CA 1
ATOM 973 C C . THR A 1 121 ? -6.105 -16.203 -0.389 1 97 121 THR A C 1
ATOM 975 O O . THR A 1 121 ? -6.766 -15.266 0.054 1 97 121 THR A O 1
ATOM 978 N N . MET A 1 122 ? -4.879 -16.484 -0.088 1 97.44 122 MET A N 1
ATOM 979 C CA . MET A 1 122 ? -4.184 -15.633 0.876 1 97.44 122 MET A CA 1
ATOM 980 C C . MET A 1 122 ? -4.113 -14.188 0.382 1 97.44 122 MET A C 1
ATOM 982 O O . MET A 1 122 ? -4.34 -13.25 1.15 1 97.44 122 MET A O 1
ATOM 986 N N . PHE A 1 123 ? -3.791 -14.039 -0.88 1 97.88 123 PHE A N 1
ATOM 987 C CA . PHE A 1 123 ? -3.713 -12.727 -1.503 1 97.88 123 PHE A CA 1
ATOM 988 C C . PHE A 1 123 ? -5.066 -12.023 -1.461 1 97.88 123 PHE A C 1
ATOM 990 O O . PHE A 1 123 ? -5.164 -10.883 -1.009 1 97.88 123 PHE A O 1
ATOM 997 N N . GLN A 1 124 ? -6.074 -12.664 -1.813 1 96.5 124 GLN A N 1
ATOM 998 C CA . GLN A 1 124 ? -7.422 -12.117 -1.853 1 96.5 124 GLN A CA 1
ATOM 999 C C . GLN A 1 124 ? -7.895 -11.719 -0.457 1 96.5 124 GLN A C 1
ATOM 1001 O O . GLN A 1 124 ? -8.492 -10.656 -0.275 1 96.5 124 GLN A O 1
ATOM 1006 N N . GLU A 1 125 ? -7.621 -12.578 0.465 1 96.75 125 GLU A N 1
ATOM 1007 C CA . GLU A 1 125 ? -8.008 -12.289 1.842 1 96.75 125 GLU A CA 1
ATOM 1008 C C . GLU A 1 125 ? -7.285 -11.047 2.367 1 96.75 125 GLU A C 1
ATOM 1010 O O . GLU A 1 125 ? -7.883 -10.227 3.066 1 96.75 125 GLU A O 1
ATOM 1015 N N . THR A 1 126 ? -6.027 -10.992 2.049 1 96.88 126 THR A N 1
ATOM 1016 C CA . THR A 1 126 ? -5.262 -9.82 2.469 1 96.88 126 THR A CA 1
ATOM 1017 C C . THR A 1 126 ? -5.848 -8.547 1.866 1 96.88 126 THR A C 1
ATOM 1019 O O . THR A 1 126 ? -6.062 -7.562 2.574 1 96.88 126 THR A O 1
ATOM 1022 N N . LEU A 1 127 ? -6.164 -8.555 0.617 1 95.38 127 LEU A N 1
ATOM 1023 C CA . LEU A 1 127 ? -6.738 -7.391 -0.05 1 95.38 127 LEU A CA 1
ATOM 1024 C C . LEU A 1 127 ? -8.109 -7.055 0.532 1 95.38 127 LEU A C 1
ATOM 1026 O O . LEU A 1 127 ? -8.445 -5.879 0.708 1 95.38 127 LEU A O 1
ATOM 1030 N N . ALA A 1 128 ? -8.852 -8.07 0.876 1 94.56 128 ALA A N 1
ATOM 1031 C CA . ALA A 1 128 ? -10.18 -7.871 1.457 1 94.56 128 ALA A CA 1
ATOM 1032 C C . ALA A 1 128 ? -10.086 -7.16 2.805 1 94.56 128 ALA A C 1
ATOM 1034 O O . ALA A 1 128 ? -10.883 -6.27 3.1 1 94.56 128 ALA A O 1
ATOM 1035 N N . ARG A 1 129 ? -9.125 -7.543 3.562 1 93.19 129 ARG A N 1
ATOM 1036 C CA . ARG A 1 129 ? -8.914 -6.914 4.863 1 93.19 129 ARG A CA 1
ATOM 1037 C C . ARG A 1 129 ? -8.578 -5.438 4.711 1 93.19 129 ARG A C 1
ATOM 1039 O O . ARG A 1 129 ? -8.734 -4.656 5.652 1 93.19 129 ARG A O 1
ATOM 1046 N N . HIS A 1 130 ? -8.133 -5.059 3.551 1 92.56 130 HIS A N 1
ATOM 1047 C CA . HIS A 1 130 ? -7.754 -3.672 3.307 1 92.56 130 HIS A CA 1
ATOM 1048 C C . HIS A 1 130 ? -8.781 -2.971 2.422 1 92.56 130 HIS A C 1
ATOM 1050 O O . HIS A 1 130 ? -8.477 -1.946 1.807 1 92.56 130 HIS A O 1
ATOM 1056 N N . GLY A 1 131 ? -9.938 -3.594 2.295 1 91.38 131 GLY A N 1
ATOM 1057 C CA . GLY A 1 131 ? -11.086 -2.873 1.761 1 91.38 131 GLY A CA 1
ATOM 1058 C C . GLY A 1 131 ? -11.398 -3.236 0.322 1 91.38 131 GLY A C 1
ATOM 1059 O O . GLY A 1 131 ? -12.305 -2.664 -0.282 1 91.38 131 GLY A O 1
ATOM 1060 N N . ILE A 1 132 ? -10.664 -4.176 -0.22 1 94.88 132 ILE A N 1
ATOM 1061 C CA . ILE A 1 132 ? -10.906 -4.582 -1.6 1 94.88 132 ILE A CA 1
ATOM 1062 C C . ILE A 1 132 ? -12.008 -5.641 -1.639 1 94.88 132 ILE A C 1
ATOM 1064 O O . ILE A 1 132 ? -11.992 -6.586 -0.845 1 94.88 132 ILE A O 1
ATOM 1068 N N . GLU A 1 133 ? -12.906 -5.438 -2.553 1 95 133 GLU A N 1
ATOM 1069 C CA . GLU A 1 133 ? -13.961 -6.418 -2.809 1 95 133 GLU A CA 1
ATOM 1070 C C . GLU A 1 133 ? -14.016 -6.793 -4.285 1 95 133 GLU A C 1
ATOM 1072 O O . GLU A 1 133 ? -14.031 -5.918 -5.152 1 95 133 GLU A O 1
ATOM 1077 N N . GLU A 1 134 ? -14.055 -8.047 -4.504 1 96.25 134 GLU A N 1
ATOM 1078 C CA . GLU A 1 134 ? -14.07 -8.547 -5.879 1 96.25 134 GLU A CA 1
ATOM 1079 C C . GLU A 1 134 ? -15.477 -8.477 -6.473 1 96.25 134 GLU A C 1
ATOM 1081 O O . GLU A 1 134 ? -16.469 -8.734 -5.773 1 96.25 134 GLU A O 1
ATOM 1086 N N . ILE A 1 135 ? -15.562 -8.109 -7.734 1 96.44 135 ILE A N 1
ATOM 1087 C CA . ILE A 1 135 ? -16.797 -8.141 -8.508 1 96.44 135 ILE A CA 1
ATOM 1088 C C . ILE A 1 135 ? -16.75 -9.281 -9.523 1 96.44 135 ILE A C 1
ATOM 1090 O O . ILE A 1 135 ? -16.016 -9.203 -10.508 1 96.44 135 ILE A O 1
ATOM 1094 N N . ASN A 1 136 ? -17.469 -10.352 -9.258 1 94.94 136 ASN A N 1
ATOM 1095 C CA . ASN A 1 136 ? -17.625 -11.492 -10.156 1 94.94 136 ASN A CA 1
ATOM 1096 C C . ASN A 1 136 ? -19.109 -11.75 -10.477 1 94.94 136 ASN A C 1
ATOM 1098 O O . ASN A 1 136 ? -19.688 -12.719 -9.984 1 94.94 136 ASN A O 1
ATOM 1102 N N . PRO A 1 137 ? -19.656 -11.008 -11.367 1 96.44 137 PRO A N 1
ATOM 1103 C CA . PRO A 1 137 ? -21.125 -10.914 -11.492 1 96.44 137 PRO A CA 1
ATOM 1104 C C . PRO A 1 137 ? -21.688 -11.891 -12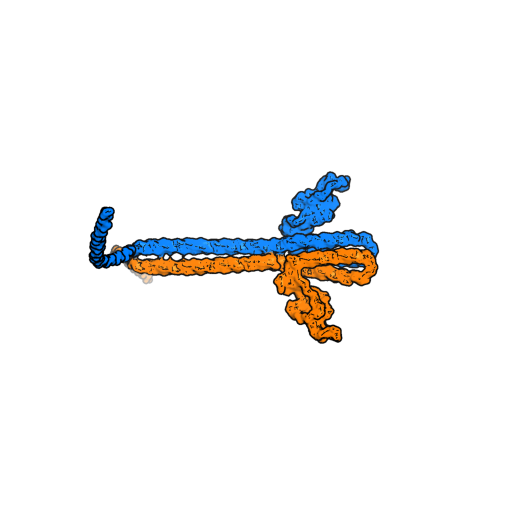.523 1 96.44 137 PRO A C 1
ATOM 1106 O O . PRO A 1 137 ? -22.547 -11.516 -13.32 1 96.44 137 PRO A O 1
ATOM 1109 N N . VAL A 1 138 ? -21.188 -13.086 -12.586 1 95.75 138 VAL A N 1
ATOM 1110 C CA . VAL A 1 138 ? -21.734 -14.047 -13.531 1 95.75 138 VAL A CA 1
ATOM 1111 C C . VAL A 1 138 ? -23.188 -14.352 -13.188 1 95.75 138 VAL A C 1
ATOM 1113 O O . VAL A 1 138 ? -23.516 -14.641 -12.031 1 95.75 138 VAL A O 1
ATOM 1116 N N . GLY A 1 139 ? -24 -14.305 -14.172 1 95.5 139 GLY A N 1
ATOM 1117 C CA . GLY A 1 139 ? -25.406 -14.617 -13.969 1 95.5 139 GLY A CA 1
ATOM 1118 C C . GLY A 1 139 ? -26.219 -13.422 -13.523 1 95.5 139 GLY A C 1
ATOM 1119 O O . GLY A 1 139 ? -27.453 -13.484 -13.477 1 95.5 139 GLY A O 1
ATOM 1120 N N . GLU A 1 140 ? -25.625 -12.375 -13.242 1 96.69 140 GLU A N 1
ATOM 1121 C CA . GLU A 1 140 ? -26.297 -11.156 -12.797 1 96.69 140 GLU A CA 1
ATOM 1122 C C . GLU A 1 140 ? -26.594 -10.234 -13.977 1 96.69 140 GLU A C 1
ATOM 1124 O O . GLU A 1 140 ? -26.062 -10.422 -15.07 1 96.69 140 GLU A O 1
ATOM 1129 N N . LYS A 1 141 ? -27.469 -9.25 -13.641 1 97.62 141 LYS A N 1
ATOM 1130 C CA . LYS A 1 141 ? -27.75 -8.234 -14.648 1 97.62 141 LYS A CA 1
ATOM 1131 C C . LYS A 1 141 ? -26.578 -7.27 -14.805 1 97.62 141 LYS A C 1
ATOM 1133 O O . LYS A 1 141 ? -25.922 -6.914 -13.82 1 97.62 141 LYS A O 1
ATOM 1138 N N . PHE A 1 142 ? -26.438 -6.855 -16.062 1 97.94 142 PHE A N 1
ATOM 1139 C CA . PHE A 1 142 ? -25.375 -5.906 -16.375 1 97.94 142 PHE A CA 1
ATOM 1140 C C . PHE A 1 142 ? -25.594 -4.586 -15.648 1 97.94 142 PHE A C 1
ATOM 1142 O O . PHE A 1 142 ? -26.703 -4.047 -15.648 1 97.94 142 PHE A O 1
ATOM 1149 N N . ASN A 1 143 ? -24.656 -4.133 -14.93 1 97.75 143 ASN A N 1
ATOM 1150 C CA . ASN A 1 143 ? -24.625 -2.84 -14.25 1 97.75 143 ASN A CA 1
ATOM 1151 C C . ASN A 1 143 ? -23.5 -1.953 -14.766 1 97.75 143 ASN A C 1
ATOM 1153 O O . ASN A 1 143 ? -22.328 -2.199 -14.477 1 97.75 143 ASN A O 1
ATOM 1157 N N . PRO A 1 144 ? -23.781 -0.875 -15.461 1 96.06 144 PRO A N 1
ATOM 1158 C CA . PRO A 1 144 ? -22.75 -0.04 -16.094 1 96.06 144 PRO A CA 1
ATOM 1159 C C . PRO A 1 144 ? -21.828 0.623 -15.078 1 96.06 144 PRO A C 1
ATOM 1161 O O . PRO A 1 144 ? -20.719 1.062 -15.43 1 96.06 144 PRO A O 1
ATOM 1164 N N . GLU A 1 145 ? -22.203 0.721 -13.852 1 95.5 145 GLU A N 1
ATOM 1165 C CA . GLU A 1 145 ? -21.344 1.317 -12.82 1 95.5 145 GLU A CA 1
ATOM 1166 C C . GLU A 1 145 ? -20.281 0.333 -12.344 1 95.5 145 GLU A C 1
ATOM 1168 O O . GLU A 1 145 ? -19.25 0.74 -11.82 1 95.5 145 GLU A O 1
ATOM 1173 N N . LEU A 1 146 ? -20.531 -0.944 -12.555 1 97.69 146 LEU A N 1
ATOM 1174 C CA . LEU A 1 146 ? -19.672 -1.979 -11.992 1 97.69 146 LEU A CA 1
ATOM 1175 C C . LEU A 1 146 ? -19.062 -2.836 -13.094 1 97.69 146 LEU A C 1
ATOM 1177 O O . LEU A 1 146 ? -18.062 -3.521 -12.867 1 97.69 146 LEU A O 1
ATOM 1181 N N . HIS A 1 147 ? -19.719 -2.748 -14.242 1 98.06 147 HIS A N 1
ATOM 1182 C CA . HIS A 1 147 ? -19.344 -3.672 -15.312 1 98.06 147 HIS A CA 1
ATOM 1183 C C . HIS A 1 147 ? -18.969 -2.92 -16.578 1 98.06 147 HIS A C 1
ATOM 1185 O O . HIS A 1 147 ? -19.453 -1.812 -16.828 1 98.06 147 HIS A O 1
ATOM 1191 N N . GLU A 1 148 ? -18.078 -3.467 -17.328 1 97.75 148 GLU A N 1
ATOM 1192 C CA . GLU A 1 148 ? -17.734 -3.047 -18.688 1 97.75 148 GLU A CA 1
ATOM 1193 C C . GLU A 1 148 ? -18 -4.164 -19.703 1 97.75 148 GLU A C 1
ATOM 1195 O O . GLU A 1 148 ? -17.344 -5.211 -19.656 1 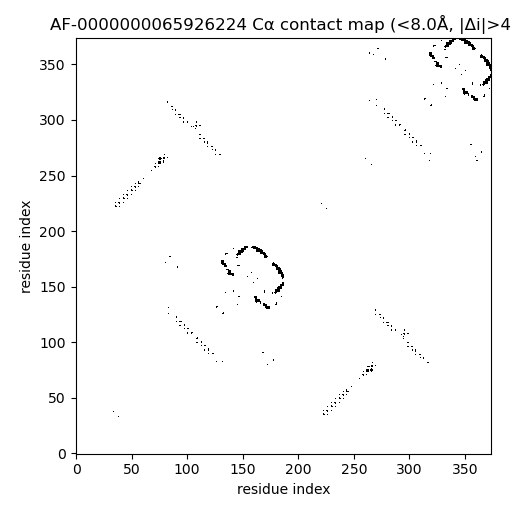97.75 148 GLU A O 1
ATOM 1200 N N . ALA A 1 149 ? -18.906 -3.895 -20.609 1 97.5 149 ALA A N 1
ATOM 1201 C CA . ALA A 1 149 ? -19.234 -4.922 -21.594 1 97.5 149 ALA A CA 1
ATOM 1202 C C . ALA A 1 149 ? -18.188 -5 -22.688 1 97.5 149 ALA A C 1
ATOM 1204 O O . ALA A 1 149 ? -17.969 -4.035 -23.422 1 97.5 149 ALA A O 1
ATOM 1205 N N . VAL A 1 150 ? -17.578 -6.098 -22.797 1 96.75 150 VAL A N 1
ATOM 1206 C CA . VAL A 1 150 ? -16.578 -6.32 -23.828 1 96.75 150 VAL A CA 1
ATOM 1207 C C . VAL A 1 150 ? -17.266 -6.664 -25.156 1 96.75 150 VAL A C 1
ATOM 1209 O O . VAL A 1 150 ? -16.859 -6.176 -26.219 1 96.75 150 VAL A O 1
ATOM 1212 N N . THR A 1 151 ? -18.219 -7.586 -25.016 1 95.5 151 THR A N 1
ATOM 1213 C CA . THR A 1 151 ? -19 -7.98 -26.188 1 95.5 151 THR A CA 1
ATOM 1214 C C . THR A 1 151 ? -20.375 -8.492 -25.766 1 95.5 151 THR A C 1
ATOM 1216 O O . THR A 1 151 ? -20.609 -8.766 -24.594 1 95.5 151 THR A O 1
ATOM 1219 N N . MET A 1 152 ? -21.234 -8.547 -26.75 1 96 152 MET A N 1
ATOM 1220 C CA . MET A 1 152 ? -22.562 -9.141 -26.562 1 96 152 MET A CA 1
ATOM 1221 C C . MET A 1 152 ? -22.703 -10.414 -27.391 1 96 152 MET A C 1
ATOM 1223 O O . MET A 1 152 ? -22.25 -10.469 -28.531 1 96 152 MET A O 1
ATOM 1227 N N . THR A 1 153 ? -23.219 -11.383 -26.719 1 95.81 153 THR A N 1
ATOM 1228 C CA . THR A 1 153 ? -23.375 -12.648 -27.422 1 95.81 153 THR A CA 1
ATOM 1229 C C . THR A 1 153 ? -24.812 -13.172 -27.281 1 95.81 153 THR A C 1
ATOM 1231 O O . THR A 1 153 ? -25.422 -13.055 -26.219 1 95.81 153 THR A O 1
ATOM 1234 N N . PRO A 1 154 ? -25.344 -13.695 -28.422 1 94.19 154 PRO A N 1
ATOM 1235 C CA . PRO A 1 154 ? -26.672 -14.305 -28.297 1 94.19 154 PRO A CA 1
ATOM 1236 C C . PRO A 1 154 ? -26.688 -15.508 -27.359 1 94.19 154 PRO A C 1
ATOM 1238 O O . PRO A 1 154 ? -25.719 -16.281 -27.328 1 94.19 154 PRO A O 1
ATOM 1241 N N . SER A 1 155 ? -27.641 -15.461 -26.453 1 91.19 155 SER A N 1
ATOM 1242 C CA . SER A 1 155 ? -27.781 -16.594 -25.531 1 91.19 155 SER A CA 1
ATOM 1243 C C . SER A 1 155 ? -29.234 -16.922 -25.281 1 91.19 155 SER A C 1
ATOM 1245 O O . SER A 1 155 ? -30 -16.078 -24.797 1 91.19 155 SER A O 1
ATOM 1247 N N . GLU A 1 156 ? -29.609 -18.172 -25.547 1 90.25 156 GLU A N 1
ATOM 1248 C CA . GLU A 1 156 ? -30.969 -18.594 -25.281 1 90.25 156 GLU A CA 1
ATOM 1249 C C . GLU A 1 156 ? -31.172 -18.984 -23.812 1 90.25 156 GLU A C 1
ATOM 1251 O O . GLU A 1 156 ? -32.281 -18.969 -23.312 1 90.25 156 GLU A O 1
ATOM 1256 N N . ALA A 1 157 ? -30.062 -19.25 -23.172 1 93 157 ALA A N 1
ATOM 1257 C CA . ALA A 1 157 ? -30.094 -19.75 -21.797 1 93 157 ALA A CA 1
ATOM 1258 C C . ALA A 1 157 ? -30.188 -18.609 -20.797 1 93 157 ALA A C 1
ATOM 1260 O O . ALA A 1 157 ? -30.469 -18.828 -19.609 1 93 157 ALA A O 1
ATOM 1261 N N . HIS A 1 158 ? -30 -17.406 -21.328 1 92.12 158 HIS A N 1
ATOM 1262 C CA . HIS A 1 158 ? -29.953 -16.281 -20.406 1 92.12 158 HIS A CA 1
ATOM 1263 C C . HIS A 1 158 ? -30.906 -15.172 -20.859 1 92.12 158 HIS A C 1
ATOM 1265 O O . HIS A 1 158 ? -31.109 -14.984 -22.062 1 92.12 158 HIS A O 1
ATOM 1271 N N . GLU A 1 159 ? -31.422 -14.523 -19.875 1 94.62 159 GLU A N 1
ATOM 1272 C CA . GLU A 1 159 ? -32.188 -13.312 -20.188 1 94.62 159 GLU A CA 1
ATOM 1273 C C . GLU A 1 159 ? -31.297 -12.25 -20.828 1 94.62 159 GLU A C 1
ATOM 1275 O O . GLU A 1 159 ? -30.094 -12.211 -20.578 1 94.62 159 GLU A O 1
ATOM 1280 N N . PRO A 1 160 ? -31.938 -11.391 -21.594 1 95.44 160 PRO A N 1
ATOM 1281 C CA . PRO A 1 160 ? -31.156 -10.289 -22.156 1 95.44 160 PRO A CA 1
ATOM 1282 C C . PRO A 1 160 ? -30.484 -9.422 -21.094 1 95.44 160 PRO A C 1
ATOM 1284 O O . PRO A 1 160 ? -31.047 -9.234 -20.016 1 95.44 160 PRO A O 1
ATOM 1287 N N . ASN A 1 161 ? -29.266 -9.008 -21.406 1 96.62 161 ASN A N 1
ATOM 1288 C CA . ASN A 1 161 ? -28.5 -8.102 -20.562 1 96.62 161 ASN A CA 1
ATOM 1289 C C . ASN A 1 161 ? -28.016 -8.797 -19.297 1 96.62 161 ASN A C 1
ATOM 1291 O O . ASN A 1 161 ? -27.984 -8.188 -18.219 1 96.62 161 ASN A O 1
ATOM 1295 N N . THR A 1 162 ? -27.719 -10.062 -19.438 1 97.5 162 THR A N 1
ATOM 1296 C CA . THR A 1 162 ? -27.188 -10.852 -18.328 1 97.5 162 THR A CA 1
ATOM 1297 C C . THR A 1 162 ? -25.703 -11.156 -18.547 1 97.5 162 THR A C 1
ATOM 1299 O O . THR A 1 162 ? -25.281 -11.461 -19.656 1 97.5 162 THR A O 1
ATOM 1302 N N . VAL A 1 163 ? -25 -11.047 -17.484 1 98.06 163 VAL A N 1
ATOM 1303 C CA . VAL A 1 163 ? -23.578 -11.359 -17.578 1 98.06 163 VAL A CA 1
ATOM 1304 C C . VAL A 1 163 ? -23.391 -12.867 -17.734 1 98.06 163 VAL A C 1
ATOM 1306 O O . VAL A 1 163 ? -23.75 -13.641 -16.828 1 98.06 163 VAL A O 1
ATOM 1309 N N . ILE A 1 164 ? -22.797 -13.25 -18.891 1 96.62 164 ILE A N 1
ATOM 1310 C CA . ILE A 1 164 ? -22.625 -14.664 -19.203 1 96.62 164 ILE A CA 1
ATOM 1311 C C . ILE A 1 164 ? -21.25 -15.141 -18.719 1 96.62 164 ILE A C 1
ATOM 1313 O O . ILE A 1 164 ? -21.109 -16.281 -18.25 1 96.62 164 ILE A O 1
ATOM 1317 N N . GLN A 1 165 ? -20.312 -14.227 -18.844 1 95.88 165 GLN A N 1
ATOM 1318 C CA . GLN A 1 165 ? -18.922 -14.562 -18.5 1 95.88 165 GLN A CA 1
ATOM 1319 C C . GLN A 1 165 ? -18.156 -13.32 -18.062 1 95.88 165 GLN A C 1
ATOM 1321 O O . GLN A 1 165 ? -18.359 -12.227 -18.609 1 95.88 165 GLN A O 1
ATOM 1326 N N . VAL A 1 166 ? -17.297 -13.57 -17.109 1 96.69 166 VAL A N 1
ATOM 1327 C CA . VAL A 1 166 ? -16.391 -12.516 -16.688 1 96.69 166 VAL A CA 1
ATOM 1328 C C . VAL A 1 166 ? -15.008 -12.75 -17.281 1 96.69 166 VAL A C 1
ATOM 1330 O O . VAL A 1 166 ? -14.367 -13.766 -16.984 1 96.69 166 VAL A O 1
ATOM 1333 N N . THR A 1 167 ? -14.578 -11.828 -18.141 1 94.5 167 THR A N 1
ATOM 1334 C CA . THR A 1 167 ? -13.266 -11.961 -18.766 1 94.5 167 THR A CA 1
ATOM 1335 C C . THR A 1 167 ? -12.172 -11.422 -17.844 1 94.5 167 THR A C 1
ATOM 1337 O O . THR A 1 167 ? -11.023 -11.867 -17.906 1 94.5 167 THR A O 1
ATOM 1340 N N . GLN A 1 168 ? -12.555 -10.43 -17.062 1 94.88 168 GLN A N 1
ATOM 1341 C CA . GLN A 1 168 ? -11.672 -9.844 -16.062 1 94.88 168 GLN A CA 1
ATOM 1342 C C . GLN A 1 168 ? -12.453 -9.383 -14.844 1 94.88 168 GLN A C 1
ATOM 1344 O O . GLN A 1 168 ? -13.406 -8.609 -14.969 1 94.88 168 GLN A O 1
ATOM 1349 N N . LYS A 1 169 ? -12.031 -9.82 -13.711 1 96.06 169 LYS A N 1
ATOM 1350 C CA . LYS A 1 169 ? -12.734 -9.453 -12.484 1 96.06 169 LYS A CA 1
ATOM 1351 C C . LYS A 1 169 ? -12.578 -7.965 -12.18 1 96.06 169 LYS A C 1
ATOM 1353 O O . LYS A 1 169 ? -11.555 -7.363 -12.508 1 96.06 169 LYS A O 1
ATOM 1358 N N . GLY A 1 170 ? -13.688 -7.402 -11.562 1 97.38 170 GLY A N 1
ATOM 1359 C CA . GLY A 1 170 ? -13.648 -6.039 -11.062 1 97.38 170 GLY A CA 1
ATOM 1360 C C . GLY A 1 170 ? -13.414 -5.957 -9.562 1 97.38 170 GLY A C 1
ATOM 1361 O O . GLY A 1 170 ? -13.406 -6.98 -8.875 1 97.38 170 GLY A O 1
ATOM 1362 N N . TYR A 1 171 ? -13.172 -4.66 -9.141 1 97.31 171 TYR A N 1
ATOM 1363 C CA . TYR A 1 171 ? -12.867 -4.496 -7.727 1 97.31 171 TYR A CA 1
ATOM 1364 C C . TYR A 1 171 ? -13.414 -3.178 -7.195 1 97.31 171 TYR A C 1
ATOM 1366 O O . TYR A 1 171 ? -13.383 -2.162 -7.895 1 97.31 171 TYR A O 1
ATOM 1374 N N . LEU A 1 172 ? -13.906 -3.322 -6 1 95.94 172 LEU A N 1
ATOM 1375 C CA . LEU A 1 172 ? -14.273 -2.145 -5.223 1 95.94 172 LEU A CA 1
ATOM 1376 C C . LEU A 1 172 ? -13.273 -1.9 -4.098 1 95.94 172 LEU A C 1
ATOM 1378 O O . LEU A 1 172 ? -12.727 -2.85 -3.529 1 95.94 172 LEU A O 1
ATOM 1382 N N . LEU A 1 173 ? -13.078 -0.632 -3.85 1 93.75 173 LEU A N 1
ATOM 1383 C CA . LEU A 1 173 ? -12.328 -0.235 -2.66 1 93.75 173 LEU A CA 1
ATOM 1384 C C . LEU A 1 173 ? -13.195 0.612 -1.732 1 93.75 173 LEU A C 1
ATOM 1386 O O . LEU A 1 173 ? -13.547 1.744 -2.068 1 93.75 173 LEU A O 1
ATOM 1390 N N . ASN A 1 174 ? -13.539 0.035 -0.667 1 89.25 174 ASN A N 1
ATOM 1391 C CA . ASN A 1 174 ? -14.406 0.717 0.285 1 89.25 174 ASN A CA 1
ATOM 1392 C C . ASN A 1 174 ? -15.672 1.238 -0.388 1 89.25 174 ASN A C 1
ATOM 1394 O O . ASN A 1 174 ? -16.062 2.391 -0.187 1 89.25 174 ASN A O 1
ATOM 1398 N N . GLY A 1 175 ? -16.172 0.487 -1.248 1 91.06 175 GLY A N 1
ATOM 1399 C CA . GLY A 1 175 ? -17.453 0.775 -1.861 1 91.06 175 GLY A CA 1
ATOM 1400 C C . GLY A 1 175 ? -17.328 1.526 -3.174 1 91.06 175 GLY A C 1
ATOM 1401 O O . GLY A 1 175 ? -18.328 1.727 -3.875 1 91.06 175 GLY A O 1
ATOM 1402 N N . ARG A 1 176 ? -16.125 1.936 -3.533 1 92.44 176 ARG A N 1
ATOM 1403 C CA . ARG A 1 176 ? -15.898 2.654 -4.785 1 92.44 176 ARG A CA 1
ATOM 1404 C C . ARG A 1 176 ? -15.227 1.758 -5.816 1 92.44 176 ARG A C 1
ATOM 1406 O O . ARG A 1 176 ? -14.312 0.996 -5.484 1 92.44 176 ARG A O 1
ATOM 1413 N N . THR A 1 177 ? -15.75 1.938 -7.047 1 95.69 177 THR A N 1
ATOM 1414 C CA . THR A 1 177 ? -15.203 1.106 -8.109 1 95.69 177 THR A CA 1
ATOM 1415 C C . THR A 1 177 ? -13.773 1.531 -8.445 1 95.69 177 THR A C 1
ATOM 1417 O O . THR A 1 177 ? -13.523 2.701 -8.734 1 95.69 177 THR A O 1
ATOM 1420 N N . VAL A 1 178 ? -12.844 0.621 -8.375 1 94.44 178 VAL A N 1
ATOM 1421 C CA . VAL A 1 178 ? -11.469 0.902 -8.766 1 94.44 178 VAL A CA 1
ATOM 1422 C C . VAL A 1 178 ? -11.195 0.336 -10.156 1 94.44 178 VAL A C 1
ATOM 1424 O O . VAL A 1 178 ? -10.367 0.863 -10.898 1 94.44 178 VAL A O 1
ATOM 1427 N N . ARG A 1 179 ? -11.883 -0.717 -10.438 1 96.44 179 ARG A N 1
ATOM 1428 C CA . ARG A 1 179 ? -11.859 -1.317 -11.766 1 96.44 179 ARG A CA 1
ATOM 1429 C C . ARG A 1 179 ? -13.164 -2.049 -12.062 1 96.44 179 ARG A C 1
ATOM 1431 O O . ARG A 1 179 ? -13.594 -2.902 -11.281 1 96.44 179 ARG A O 1
ATOM 1438 N N . ALA A 1 180 ? -13.766 -1.717 -13.141 1 97.62 180 ALA A N 1
ATOM 1439 C CA . ALA A 1 180 ? -14.984 -2.414 -13.531 1 97.62 180 ALA A CA 1
ATOM 1440 C C . ALA A 1 180 ? -14.68 -3.834 -14 1 97.62 180 ALA A C 1
ATOM 1442 O O . ALA A 1 180 ? -13.594 -4.102 -14.523 1 97.62 180 ALA A O 1
ATOM 1443 N N . ALA A 1 181 ? -15.625 -4.715 -13.758 1 98.19 181 ALA A N 1
ATOM 1444 C CA . ALA A 1 181 ? -15.484 -6.062 -14.305 1 98.19 181 ALA A CA 1
ATOM 1445 C C . ALA A 1 181 ? -15.734 -6.07 -15.812 1 98.19 181 ALA A C 1
ATOM 1447 O O . ALA A 1 181 ? -16.703 -5.473 -16.297 1 98.19 181 ALA A O 1
ATOM 1448 N N . GLN A 1 182 ? -14.812 -6.668 -16.469 1 97.75 182 GLN A N 1
ATOM 1449 C CA . GLN A 1 182 ? -15.055 -6.887 -17.891 1 97.75 182 GLN A CA 1
ATOM 1450 C C . GLN A 1 182 ? -15.883 -8.148 -18.125 1 97.75 182 GLN A C 1
ATOM 1452 O O . GLN A 1 182 ? -15.516 -9.234 -17.672 1 97.75 182 GLN A O 1
ATOM 1457 N N . VAL A 1 183 ? -16.984 -7.922 -18.875 1 98.19 183 VAL A N 1
ATOM 1458 C CA . VAL A 1 183 ? -17.953 -9.016 -18.906 1 98.19 183 VAL A CA 1
ATOM 1459 C C . VAL A 1 183 ? -18.469 -9.195 -20.328 1 98.19 183 VAL A C 1
ATOM 1461 O O . VAL A 1 183 ? -18.391 -8.273 -21.156 1 98.19 183 VAL A O 1
ATOM 1464 N N . ILE A 1 184 ? -18.875 -10.406 -20.594 1 97.75 184 ILE A N 1
ATOM 1465 C CA . ILE A 1 184 ? -19.656 -10.742 -21.781 1 97.75 184 ILE A CA 1
ATOM 1466 C C . ILE A 1 184 ? -21.141 -10.82 -21.422 1 97.75 184 ILE A C 1
ATOM 1468 O O . ILE A 1 184 ? -21.516 -11.508 -20.484 1 97.75 184 ILE A O 1
ATOM 1472 N N . VAL A 1 185 ? -21.922 -10.117 -22.219 1 97.88 185 VAL A N 1
ATOM 1473 C CA . VAL A 1 185 ? -23.328 -9.953 -21.844 1 97.88 185 VAL A CA 1
ATOM 1474 C C . VAL A 1 185 ? -24.234 -10.602 -22.891 1 97.88 185 VAL A C 1
ATOM 1476 O O . VAL A 1 185 ? -23.906 -10.586 -24.078 1 97.88 185 VAL A O 1
ATOM 1479 N N . SER A 1 186 ? -25.312 -11.133 -22.438 1 97 186 SER A N 1
ATOM 1480 C CA . SER A 1 186 ? -26.297 -11.711 -23.344 1 97 186 SER A CA 1
ATOM 1481 C C . SER A 1 186 ? -27.078 -10.625 -24.078 1 97 186 SER A C 1
ATOM 1483 O O . SER A 1 186 ? -27.391 -9.578 -23.5 1 97 186 SER A O 1
ATOM 1485 N N . LYS A 1 187 ? -27.422 -10.922 -25.234 1 93.19 187 LYS A N 1
ATOM 1486 C CA . LYS A 1 187 ? -28.25 -10.023 -26.047 1 93.19 187 LYS A CA 1
ATOM 1487 C C . LYS A 1 187 ? -29.734 -10.258 -25.797 1 93.19 187 LYS A C 1
ATOM 1489 O O . LYS A 1 187 ? -30.156 -11.375 -25.516 1 93.19 187 LYS A O 1
ATOM 1494 N N . MET B 1 1 ? -57.219 29.25 98.688 1 26.09 1 MET B N 1
ATOM 1495 C CA . MET B 1 1 ? -57.438 30.688 98.625 1 26.09 1 MET B CA 1
ATOM 1496 C C . MET B 1 1 ? -56.5 31.344 97.562 1 26.09 1 MET B C 1
ATOM 1498 O O . MET B 1 1 ? -55.312 31.375 97.75 1 26.09 1 MET B O 1
ATOM 1502 N N . HIS B 1 2 ? -56.719 31 96.25 1 29.77 2 HIS B N 1
ATOM 1503 C CA . HIS B 1 2 ? -56.094 30.891 94.938 1 29.77 2 HIS B CA 1
ATOM 1504 C C . HIS B 1 2 ? -55.906 32.281 94.25 1 29.77 2 HIS B C 1
ATOM 1506 O O . HIS B 1 2 ? -56.812 32.781 93.625 1 29.77 2 HIS B O 1
ATOM 1512 N N . ASP B 1 3 ? -55.219 33.312 95 1 30.23 3 ASP B N 1
ATOM 1513 C CA . ASP B 1 3 ? -55.312 34.719 94.625 1 30.23 3 ASP B CA 1
ATOM 1514 C C . ASP B 1 3 ? -54.688 34.938 93.25 1 30.23 3 ASP B C 1
ATOM 1516 O O . ASP B 1 3 ? -53.5 34.594 93 1 30.23 3 ASP B O 1
ATOM 1520 N N . PRO B 1 4 ? -55.406 35.125 92 1 31.92 4 PRO B N 1
ATOM 1521 C CA . PRO B 1 4 ? -55.125 35.219 90.562 1 31.92 4 PRO B CA 1
ATOM 1522 C C . PRO B 1 4 ? -54.438 36.531 90.188 1 31.92 4 PRO B C 1
ATOM 1524 O O . PRO B 1 4 ? -55.031 37.594 90.188 1 31.92 4 PRO B O 1
ATOM 1527 N N . LYS B 1 5 ? -53.219 36.906 90.812 1 30.52 5 LYS B N 1
ATOM 1528 C CA . LYS B 1 5 ? -52.656 38.219 90.562 1 30.52 5 LYS B CA 1
ATOM 1529 C C . LYS B 1 5 ? -52.469 38.469 89.062 1 30.52 5 LYS B C 1
ATOM 1531 O O . LYS B 1 5 ? -51.75 37.719 88.375 1 30.52 5 LYS B O 1
ATOM 1536 N N . GLU B 1 6 ? -53.438 39.156 88.312 1 29.62 6 GLU B N 1
ATOM 1537 C CA . GLU B 1 6 ? -53.625 39.531 86.938 1 29.62 6 GLU B CA 1
ATOM 1538 C C . GLU B 1 6 ? -52.562 40.562 86.5 1 29.62 6 GLU B C 1
ATOM 1540 O O . GLU B 1 6 ? -52.688 41.75 86.812 1 29.62 6 GLU B O 1
ATOM 1545 N N . SER B 1 7 ? -51.281 40.531 87 1 29.72 7 SER B N 1
ATOM 1546 C CA . SER B 1 7 ? -50.469 41.75 86.812 1 29.72 7 SER B CA 1
ATOM 1547 C C . SER B 1 7 ? -50.312 42.094 85.312 1 29.72 7 SER B C 1
ATOM 1549 O O . SER B 1 7 ? -49.969 41.219 84.5 1 29.72 7 SER B O 1
ATOM 1551 N N . LEU B 1 8 ? -51.031 43.188 84.75 1 31.14 8 LEU B N 1
ATOM 1552 C CA . LEU B 1 8 ? -51.25 43.844 83.5 1 31.14 8 LEU B CA 1
ATOM 1553 C C . LEU B 1 8 ? -49.938 44.406 83 1 31.14 8 LEU B C 1
ATOM 1555 O O . LEU B 1 8 ? -49.406 45.406 83.5 1 31.14 8 LEU B O 1
ATOM 1559 N N . GLU B 1 9 ? -48.844 43.688 82.812 1 29.95 9 GLU B N 1
ATOM 1560 C CA . GLU B 1 9 ? -47.562 44.25 82.312 1 29.95 9 GLU B CA 1
ATOM 1561 C C . GLU B 1 9 ? -47.75 44.969 81 1 29.95 9 GLU B C 1
ATOM 1563 O O . GLU B 1 9 ? -48.188 44.375 80 1 29.95 9 GLU B O 1
ATOM 1568 N N . THR B 1 10 ? -48.156 46.281 81.062 1 28.58 10 THR B N 1
ATOM 1569 C CA . THR B 1 10 ? -48.375 47.188 79.938 1 28.58 10 THR B CA 1
ATOM 1570 C C . THR B 1 10 ? -47.125 47.25 79.062 1 28.58 10 THR B C 1
ATOM 1572 O O . THR B 1 10 ? -46.031 47.531 79.5 1 28.58 10 THR B O 1
ATOM 1575 N N . ASN B 1 11 ? -47.031 46.5 77.938 1 30.84 11 ASN B N 1
ATOM 1576 C CA . ASN B 1 11 ? -46.094 46.375 76.812 1 30.84 11 ASN B CA 1
ATOM 1577 C C . ASN B 1 11 ? -45.875 47.719 76.125 1 30.84 11 ASN B C 1
ATOM 1579 O O . ASN B 1 11 ? -46.75 48.188 75.375 1 30.84 11 ASN B O 1
ATOM 1583 N N . ILE B 1 12 ? -45.469 48.844 76.812 1 30.81 12 ILE B N 1
ATOM 1584 C CA . ILE B 1 12 ? -45.312 50.094 76.062 1 30.81 12 ILE B CA 1
ATOM 1585 C C . ILE B 1 12 ? -44.312 49.906 74.938 1 30.81 12 ILE B C 1
ATOM 1587 O O . ILE B 1 12 ? -43.156 49.562 75.188 1 30.81 12 ILE B O 1
ATOM 1591 N N . GLN B 1 13 ? -44.688 49.438 73.812 1 29.84 13 GLN B N 1
ATOM 1592 C CA . GLN B 1 13 ? -43.938 49.344 72.5 1 29.84 13 GLN B CA 1
ATOM 1593 C C . GLN B 1 13 ? -43.438 50.719 72.062 1 29.84 13 GLN B C 1
ATOM 1595 O O . GLN B 1 13 ? -44.25 51.594 71.75 1 29.84 13 GLN B O 1
ATOM 1600 N N . GLU B 1 14 ? -42.5 51.375 72.875 1 28.8 14 GLU B N 1
ATOM 1601 C CA . GLU B 1 14 ? -41.938 52.656 72.438 1 28.8 14 GLU B CA 1
ATOM 1602 C C . GLU B 1 14 ? -41.469 52.594 71 1 28.8 14 GLU B C 1
ATOM 1604 O O . GLU B 1 14 ? -40.656 51.75 70.625 1 28.8 14 GLU B O 1
ATOM 1609 N N . THR B 1 15 ? -42.219 52.969 70 1 30.19 15 THR B N 1
ATOM 1610 C CA . THR B 1 15 ? -42 53.156 68.562 1 30.19 15 THR B CA 1
ATOM 1611 C C . THR B 1 15 ? -40.875 54.156 68.312 1 30.19 15 THR B C 1
ATOM 1613 O O . THR B 1 15 ? -41.031 55.375 68.562 1 30.19 15 THR B O 1
ATOM 1616 N N . GLU B 1 16 ? -39.625 53.938 68.75 1 29.89 16 GLU B N 1
ATOM 1617 C CA . GLU B 1 16 ? -38.531 54.844 68.5 1 29.89 16 GLU B CA 1
ATOM 1618 C C . GLU B 1 16 ? -38.406 55.125 67 1 29.89 16 GLU B C 1
ATOM 1620 O O . GLU B 1 16 ? -38.219 54.219 66.188 1 29.89 16 GLU B O 1
ATOM 1625 N N . SER B 1 17 ? -39.156 56.031 66.375 1 31.52 17 SER B N 1
ATOM 1626 C CA . SER B 1 17 ? -39.062 56.531 65 1 31.52 17 SER B CA 1
ATOM 1627 C C . SER B 1 17 ? -37.656 57.062 64.75 1 31.52 17 SER B C 1
ATOM 1629 O O . SER B 1 17 ? -37.25 58.094 65.312 1 31.52 17 SER B O 1
ATOM 1631 N N . GLN B 1 18 ? -36.562 56.281 64.75 1 31.14 18 GLN B N 1
ATOM 1632 C CA . GLN B 1 18 ? -35.25 56.781 64.375 1 31.14 18 GLN B CA 1
ATOM 1633 C C . GLN B 1 18 ? -35.281 57.5 63.062 1 31.14 18 GLN B C 1
ATOM 1635 O O . GLN B 1 18 ? -35.75 56.938 62.031 1 31.14 18 GLN B O 1
ATOM 1640 N N . GLU B 1 19 ? -35.5 58.781 63.062 1 32.66 19 GLU B N 1
ATOM 1641 C CA . GLU B 1 19 ? -35.375 59.625 61.875 1 32.66 19 GLU B CA 1
ATOM 1642 C C . GLU B 1 19 ? -34.062 59.375 61.156 1 32.66 19 GLU B C 1
ATOM 1644 O O . GLU B 1 19 ? -32.969 59.5 61.75 1 32.66 19 GLU B O 1
ATOM 1649 N N . LYS B 1 20 ? -34.031 58.438 60.188 1 37.19 20 LYS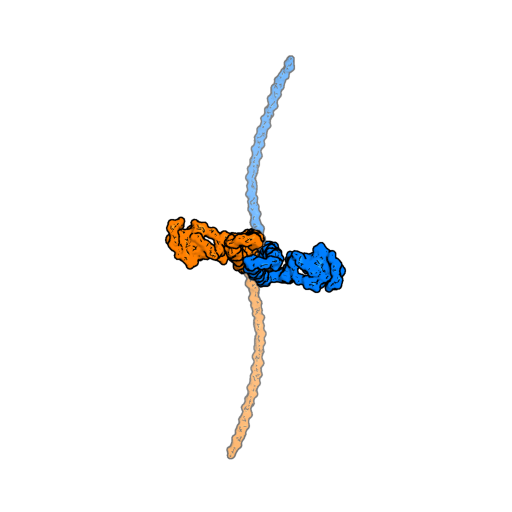 B N 1
ATOM 1650 C CA . LYS B 1 20 ? -32.906 58.188 59.281 1 37.19 20 LYS B CA 1
ATOM 1651 C C . LYS B 1 20 ? -32.344 59.5 58.688 1 37.19 20 LYS B C 1
ATOM 1653 O O . LYS B 1 20 ? -33.094 60.219 58.031 1 37.19 20 LYS B O 1
ATOM 1658 N N . LEU B 1 21 ? -31.453 60.125 59.438 1 39.53 21 LEU B N 1
ATOM 1659 C CA . LEU B 1 21 ? -30.734 61.25 58.844 1 39.53 21 LEU B CA 1
ATOM 1660 C C . LEU B 1 21 ? -30.344 60.938 57.406 1 39.53 21 LEU B C 1
ATOM 1662 O O . LEU B 1 21 ? -29.953 59.812 57.094 1 39.53 21 LEU B O 1
ATOM 1666 N N . PRO B 1 22 ? -30.703 61.781 56.438 1 37.22 22 PRO B N 1
ATOM 1667 C CA . PRO B 1 22 ? -30.391 61.562 55 1 37.22 22 PRO B CA 1
ATOM 1668 C C . PRO B 1 22 ? -28.922 61.281 54.781 1 37.22 22 PRO B C 1
ATOM 1670 O O . PRO B 1 22 ? -28.062 61.781 55.5 1 37.22 22 PRO B O 1
ATOM 1673 N N . GLU B 1 23 ? -28.484 60.062 54.312 1 39.12 23 GLU B N 1
ATOM 1674 C CA . GLU B 1 23 ? -27.156 59.625 53.906 1 39.12 23 GLU B CA 1
ATOM 1675 C C . GLU B 1 23 ? -26.469 60.719 53.062 1 39.12 23 GLU B C 1
ATOM 1677 O O . GLU B 1 23 ? -27.062 61.25 52.125 1 39.12 23 GLU B O 1
ATOM 1682 N N . THR B 1 24 ? -25.547 61.469 53.656 1 42.59 24 THR B N 1
ATOM 1683 C CA . THR B 1 24 ? -24.703 62.406 52.906 1 42.59 24 THR B CA 1
ATOM 1684 C C . THR B 1 24 ? -24.312 61.781 51.562 1 42.59 24 THR B C 1
ATOM 1686 O O . THR B 1 24 ? -23.938 60.625 51.5 1 42.59 24 THR B O 1
ATOM 1689 N N . PRO B 1 25 ? -24.688 62.375 50.438 1 42.31 25 PRO B N 1
ATOM 1690 C CA . PRO B 1 25 ? -24.312 61.875 49.125 1 42.31 25 PRO B CA 1
ATOM 1691 C C . PRO B 1 25 ? -22.844 61.469 49.031 1 42.31 25 PRO B C 1
ATOM 1693 O O . PRO B 1 25 ? -21.984 62.156 49.594 1 42.31 25 PRO B O 1
ATOM 1696 N N . ILE B 1 26 ? -22.438 60.219 49 1 43.94 26 ILE B N 1
ATOM 1697 C CA . ILE B 1 26 ? -21.125 59.688 48.625 1 43.94 26 ILE B CA 1
ATOM 1698 C C . ILE B 1 26 ? -20.531 60.5 47.5 1 43.94 26 ILE B C 1
ATOM 1700 O O . ILE B 1 26 ? -21.125 60.656 46.438 1 43.94 26 ILE B O 1
ATOM 1704 N N . ILE B 1 27 ? -19.828 61.625 47.812 1 42.16 27 ILE B N 1
ATOM 1705 C CA . ILE B 1 27 ? -19 62.312 46.812 1 42.16 27 ILE B CA 1
ATOM 1706 C C . ILE B 1 27 ? -18.375 61.281 45.875 1 42.16 27 ILE B C 1
ATOM 1708 O O . ILE B 1 27 ? -17.672 60.375 46.312 1 42.16 27 ILE B O 1
ATOM 1712 N N . GLU B 1 28 ? -18.984 61 44.75 1 39.97 28 GLU B N 1
ATOM 1713 C CA . GLU B 1 28 ? -18.422 60.219 43.625 1 39.97 28 GLU B CA 1
ATOM 1714 C C . GLU B 1 28 ? -16.922 60.531 43.469 1 39.97 28 GLU B C 1
ATOM 1716 O O . GLU B 1 28 ? -16.531 61.688 43.344 1 39.97 28 GLU B O 1
ATOM 1721 N N . GLU B 1 29 ? -16.047 59.812 44.125 1 42.25 29 GLU B N 1
ATOM 1722 C CA . GLU B 1 29 ? -14.617 59.844 43.875 1 42.25 29 GLU B CA 1
ATOM 1723 C C . GLU B 1 29 ? -14.32 60.188 42.406 1 42.25 29 GLU B C 1
ATOM 1725 O O . GLU B 1 29 ? -14.891 59.562 41.5 1 42.25 29 GLU B O 1
ATOM 1730 N N . GLU B 1 30 ? -14.008 61.406 42.094 1 45 30 GLU B N 1
ATOM 1731 C CA . GLU B 1 30 ? -13.562 61.844 40.75 1 45 30 GLU B CA 1
ATOM 1732 C C . GLU B 1 30 ? -12.727 60.75 40.094 1 45 30 GLU B C 1
ATOM 1734 O O . GLU B 1 30 ? -11.922 60.062 40.75 1 45 30 GLU B O 1
ATOM 1739 N N . PRO B 1 31 ? -13.156 60.156 39.062 1 48.09 31 PRO B N 1
ATOM 1740 C CA . PRO B 1 31 ? -12.281 59.188 38.344 1 48.09 31 PRO B CA 1
ATOM 1741 C C . PRO B 1 31 ? -10.812 59.625 38.375 1 48.09 31 PRO B C 1
ATOM 1743 O O . PRO B 1 31 ? -10.5 60.781 38.156 1 48.09 31 PRO B O 1
ATOM 1746 N N . ILE B 1 32 ? -10.07 59.25 39.281 1 48.81 32 ILE B N 1
ATOM 1747 C CA . ILE B 1 32 ? -8.625 59.406 39.188 1 48.81 32 ILE B CA 1
ATOM 1748 C C . ILE B 1 32 ? -8.195 59.562 37.75 1 48.81 32 ILE B C 1
ATOM 1750 O O . ILE B 1 32 ? -8.297 58.594 36.969 1 48.81 32 ILE B O 1
ATOM 1754 N N . LEU B 1 33 ? -8.461 60.656 37.094 1 50.22 33 LEU B N 1
ATOM 1755 C CA . LEU B 1 33 ? -7.891 61.031 35.781 1 50.22 33 LEU B CA 1
ATOM 1756 C C . LEU B 1 33 ? -6.48 60.469 35.656 1 50.22 33 LEU B C 1
ATOM 1758 O O . LEU B 1 33 ? -5.547 60.938 36.312 1 50.22 33 LEU B O 1
ATOM 1762 N N . THR B 1 34 ? -6.277 59.25 35.562 1 59.66 34 THR B N 1
ATOM 1763 C CA . THR B 1 34 ? -4.941 58.75 35.25 1 59.66 34 THR B CA 1
ATOM 1764 C C . THR B 1 34 ? -4.246 59.688 34.25 1 59.66 34 THR B C 1
ATOM 1766 O O . THR B 1 34 ? -4.855 60.156 33.281 1 59.66 34 THR B O 1
ATOM 1769 N N . LEU B 1 35 ? -3.275 60.281 34.688 1 69.19 35 LEU B N 1
ATOM 1770 C CA . LEU B 1 35 ? -2.506 61.25 33.906 1 69.19 35 LEU B CA 1
ATOM 1771 C C . LEU B 1 35 ? -2.252 60.75 32.5 1 69.19 35 LEU B C 1
ATOM 1773 O O . LEU B 1 35 ? -2.105 59.531 32.281 1 69.19 35 LEU B O 1
ATOM 1777 N N . PRO B 1 36 ? -2.488 61.531 31.531 1 81.12 36 PRO B N 1
ATOM 1778 C CA . PRO B 1 36 ? -2.258 61.188 30.125 1 81.12 36 PRO B CA 1
ATOM 1779 C C . PRO B 1 36 ? -0.979 60.375 29.922 1 81.12 36 PRO B C 1
ATOM 1781 O O . PRO B 1 36 ? -0.955 59.469 29.094 1 81.12 36 PRO B O 1
ATOM 1784 N N . ASP B 1 37 ? -0.098 60.594 30.828 1 84.44 37 ASP B N 1
ATOM 1785 C CA . ASP B 1 37 ? 1.182 59.906 30.719 1 84.44 37 ASP B CA 1
ATOM 1786 C C . ASP B 1 37 ? 1.051 58.438 31.125 1 84.44 37 ASP B C 1
ATOM 1788 O O . ASP B 1 37 ? 1.661 57.562 30.516 1 84.44 37 ASP B O 1
ATOM 1792 N N . ASP B 1 38 ? 0.173 58.188 32.156 1 88 38 ASP B N 1
ATOM 1793 C CA . ASP B 1 38 ? -0.035 56.812 32.625 1 88 38 ASP B CA 1
ATOM 1794 C C . ASP B 1 38 ? -0.788 56 31.578 1 88 38 ASP B C 1
ATOM 1796 O O . ASP B 1 38 ? -0.46 54.812 31.344 1 88 38 ASP B O 1
ATOM 1800 N N . GLN B 1 39 ? -1.764 56.594 30.969 1 90.06 39 GLN B N 1
ATOM 1801 C CA . GLN B 1 39 ? -2.545 55.906 29.938 1 90.06 39 GLN B CA 1
ATOM 1802 C C . GLN B 1 39 ? -1.688 55.625 28.719 1 90.06 39 GLN B C 1
ATOM 1804 O O . GLN B 1 39 ? -1.804 54.531 28.109 1 90.06 39 GLN B O 1
ATOM 1809 N N . ILE B 1 40 ? -0.801 56.5 28.344 1 91.5 40 ILE B N 1
ATOM 1810 C CA . ILE B 1 40 ? 0.103 56.344 27.219 1 91.5 40 ILE B CA 1
ATOM 1811 C C . ILE B 1 40 ? 1.064 55.188 27.484 1 91.5 40 ILE B C 1
ATOM 1813 O O . ILE B 1 40 ? 1.272 54.344 26.625 1 91.5 40 ILE B O 1
ATOM 1817 N N . ASN B 1 41 ? 1.574 55.156 28.719 1 92.19 41 ASN B N 1
ATOM 1818 C CA . ASN B 1 41 ? 2.488 54.062 29.094 1 92.19 41 ASN B CA 1
ATOM 1819 C C . ASN B 1 41 ? 1.802 52.719 29.062 1 92.19 41 ASN B C 1
ATOM 1821 O O . ASN B 1 41 ? 2.381 51.719 28.594 1 92.19 41 ASN B O 1
ATOM 1825 N N . GLN B 1 42 ? 0.608 52.625 29.547 1 94.69 42 GLN B N 1
ATOM 1826 C CA . GLN B 1 42 ? -0.152 51.375 29.547 1 94.69 42 GLN B CA 1
ATOM 1827 C C . GLN B 1 42 ? -0.447 50.906 28.125 1 94.69 42 GLN B C 1
ATOM 1829 O O . GLN B 1 42 ? -0.306 49.719 27.828 1 94.69 42 GLN B O 1
ATOM 1834 N N . LEU B 1 43 ? -0.836 51.781 27.266 1 95 43 LEU B N 1
ATOM 1835 C CA . LEU B 1 43 ? -1.155 51.438 25.875 1 95 43 LEU B CA 1
ATOM 1836 C C . LEU B 1 43 ? 0.095 51 25.125 1 95 43 LEU B C 1
ATOM 1838 O O . LEU B 1 43 ? 0.039 50.094 24.312 1 95 43 LEU B O 1
ATOM 1842 N N . GLN B 1 44 ? 1.223 51.656 25.406 1 94.62 44 GLN B N 1
ATOM 1843 C CA . GLN B 1 44 ? 2.486 51.281 24.797 1 94.62 44 GLN B CA 1
ATOM 1844 C C . GLN B 1 44 ? 2.902 49.875 25.219 1 94.62 44 GLN B C 1
ATOM 1846 O O . GLN B 1 44 ? 3.393 49.094 24.406 1 94.62 44 GLN B O 1
ATOM 1851 N N . GLN B 1 45 ? 2.652 49.594 26.469 1 96.5 45 GLN B N 1
ATOM 1852 C CA . GLN B 1 45 ? 2.941 48.25 26.969 1 96.5 45 GLN B CA 1
ATOM 1853 C C . GLN B 1 45 ? 2.043 47.188 26.297 1 96.5 45 GLN B C 1
ATOM 1855 O O . GLN B 1 45 ? 2.506 46.125 25.906 1 96.5 45 GLN B O 1
ATOM 1860 N N . GLU B 1 46 ? 0.795 47.5 26.156 1 96.69 46 GLU B N 1
ATOM 1861 C CA . GLU B 1 46 ? -0.149 46.625 25.5 1 96.69 46 GLU B CA 1
ATOM 1862 C C . GLU B 1 46 ? 0.222 46.375 24.047 1 96.69 46 GLU B C 1
ATOM 1864 O O . GLU B 1 46 ? 0.163 45.25 23.562 1 96.69 46 GLU B O 1
ATOM 1869 N N . VAL B 1 47 ? 0.616 47.406 23.359 1 96.62 47 VAL B N 1
ATOM 1870 C CA . VAL B 1 47 ? 1.048 47.312 21.969 1 96.62 47 VAL B CA 1
ATOM 1871 C C . VAL B 1 47 ? 2.264 46.375 21.875 1 96.62 47 VAL B C 1
ATOM 1873 O O . VAL B 1 47 ? 2.318 45.5 21 1 96.62 47 VAL B O 1
ATOM 1876 N N . ALA B 1 48 ? 3.199 46.562 22.797 1 96.62 48 ALA B N 1
ATOM 1877 C CA . ALA B 1 48 ? 4.41 45.75 22.797 1 96.62 48 ALA B CA 1
ATOM 1878 C C . ALA B 1 48 ? 4.086 44.281 23.031 1 96.62 48 ALA B C 1
ATOM 1880 O O . ALA B 1 48 ? 4.625 43.406 22.359 1 96.62 48 ALA B O 1
ATOM 1881 N N . GLU B 1 49 ? 3.188 44.031 23.922 1 97.38 49 GLU B N 1
ATOM 1882 C CA . GLU B 1 49 ? 2.783 42.656 24.234 1 97.38 49 GLU B CA 1
ATOM 1883 C C . GLU B 1 49 ? 2.066 42 23.062 1 97.38 49 GLU B C 1
ATOM 1885 O O . GLU B 1 49 ? 2.322 40.844 22.734 1 97.38 49 GLU B O 1
ATOM 1890 N N . LEU B 1 50 ? 1.175 42.781 22.438 1 97.19 50 LEU B N 1
ATOM 1891 C CA . LEU B 1 50 ? 0.421 42.25 21.297 1 97.19 50 LEU B CA 1
ATOM 1892 C C . LEU B 1 50 ? 1.342 41.969 20.109 1 97.19 50 LEU B C 1
ATOM 1894 O O . LEU B 1 50 ? 1.177 40.969 19.406 1 97.19 50 LEU B O 1
ATOM 1898 N N . LYS B 1 51 ? 2.32 42.875 19.906 1 96.5 51 LYS B N 1
ATOM 1899 C CA . LYS B 1 51 ? 3.291 42.656 18.844 1 96.5 51 LYS B CA 1
ATOM 1900 C C . LYS B 1 51 ? 4.125 41.406 19.078 1 96.5 51 LYS B C 1
ATOM 1902 O O . LYS B 1 51 ? 4.379 40.625 18.156 1 96.5 51 LYS B O 1
ATOM 1907 N N . ASP B 1 52 ? 4.469 41.188 20.328 1 96.94 52 ASP B N 1
ATOM 1908 C CA . ASP B 1 52 ? 5.215 39.969 20.688 1 96.94 52 ASP B CA 1
ATOM 1909 C C . ASP B 1 52 ? 4.375 38.719 20.453 1 96.94 52 ASP B C 1
ATOM 1911 O O . ASP B 1 52 ? 4.875 37.719 19.938 1 96.94 52 ASP B O 1
ATOM 1915 N N . GLN B 1 53 ? 3.143 38.781 20.859 1 95.75 53 GLN B N 1
ATOM 1916 C CA . GLN B 1 53 ? 2.238 37.656 20.672 1 95.75 53 GLN B CA 1
ATOM 1917 C C . GLN B 1 53 ? 2.072 37.344 19.188 1 95.75 53 GLN B C 1
ATOM 1919 O O . GLN B 1 53 ? 2.07 36.188 18.797 1 95.75 53 GLN B O 1
ATOM 1924 N N . LEU B 1 54 ? 1.986 38.375 18.391 1 95.81 54 LEU B N 1
ATOM 1925 C CA . LEU B 1 54 ? 1.812 38.219 16.953 1 95.81 54 LEU B CA 1
ATOM 1926 C C . LEU B 1 54 ? 3.049 37.594 16.328 1 95.81 54 LEU B C 1
ATOM 1928 O O . LEU B 1 54 ? 2.932 36.688 15.469 1 95.81 54 LEU B O 1
ATOM 1932 N N . ILE B 1 55 ? 4.203 38.094 16.781 1 95.12 55 ILE B N 1
ATOM 1933 C CA . ILE B 1 55 ? 5.461 37.531 16.266 1 95.12 55 ILE B CA 1
ATOM 1934 C C . ILE B 1 55 ? 5.551 36.062 16.609 1 95.12 55 ILE B C 1
ATOM 1936 O O . ILE B 1 55 ? 5.879 35.219 15.758 1 95.12 55 ILE B O 1
ATOM 1940 N N . TRP B 1 56 ? 5.164 35.719 17.875 1 92.75 56 TRP B N 1
ATOM 1941 C CA . TRP B 1 56 ? 5.195 34.344 18.328 1 92.75 56 TRP B CA 1
ATOM 1942 C C . TRP B 1 56 ? 4.191 33.5 17.562 1 92.75 56 TRP B C 1
ATOM 1944 O O . TRP B 1 56 ? 4.512 32.406 17.125 1 92.75 56 TRP B O 1
ATOM 1954 N N . GLN B 1 57 ? 2.996 34 17.312 1 92.12 57 GLN B N 1
ATOM 1955 C CA . GLN B 1 57 ? 1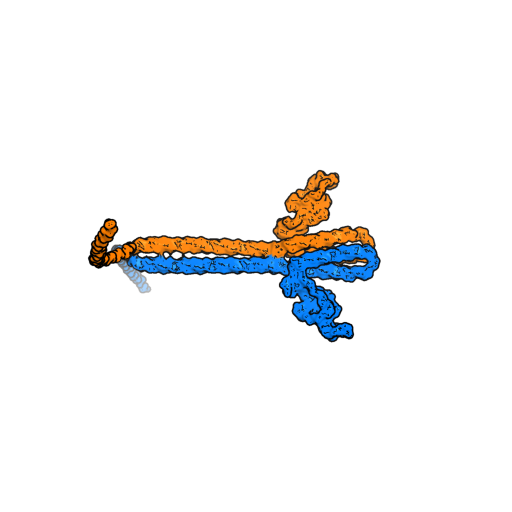.961 33.25 16.594 1 92.12 57 GLN B CA 1
ATOM 1956 C C . GLN B 1 57 ? 2.375 33 15.148 1 92.12 57 GLN B C 1
ATOM 1958 O O . GLN B 1 57 ? 2.131 31.906 14.617 1 92.12 57 GLN B O 1
ATOM 1963 N N . LYS B 1 58 ? 3.02 33.906 14.523 1 92.06 58 LYS B N 1
ATOM 1964 C CA . LYS B 1 58 ? 3.482 33.75 13.148 1 92.06 58 LYS B CA 1
ATOM 1965 C C . LYS B 1 58 ? 4.578 32.688 13.055 1 92.06 58 LYS B C 1
ATOM 1967 O O . LYS B 1 58 ? 4.586 31.891 12.133 1 92.06 58 LYS B O 1
ATOM 1972 N N . ALA B 1 59 ? 5.426 32.719 14.07 1 92.38 59 ALA B N 1
ATOM 1973 C CA . ALA B 1 59 ? 6.492 31.719 14.117 1 92.38 59 ALA B CA 1
ATOM 1974 C C . ALA B 1 59 ? 5.922 30.328 14.336 1 92.38 59 ALA B C 1
ATOM 1976 O O . ALA B 1 59 ? 6.359 29.359 13.695 1 92.38 59 ALA B O 1
ATOM 1977 N N . GLU B 1 60 ? 4.953 30.25 15.188 1 90 60 GLU B N 1
ATOM 1978 C CA . GLU B 1 60 ? 4.301 28.984 15.461 1 90 60 GLU B CA 1
ATOM 1979 C C . GLU B 1 60 ? 3.586 28.453 14.219 1 90 60 GLU B C 1
ATOM 1981 O O . GLU B 1 60 ? 3.652 27.25 13.922 1 90 60 GLU B O 1
ATOM 1986 N N . ASN B 1 61 ? 2.971 29.406 13.516 1 89.81 61 ASN B N 1
ATOM 1987 C CA . ASN B 1 61 ? 2.279 29.031 12.289 1 89.81 61 ASN B CA 1
ATOM 1988 C C . ASN B 1 61 ? 3.25 28.5 11.242 1 89.81 61 ASN B C 1
ATOM 1990 O O . ASN B 1 61 ? 2.961 27.5 10.57 1 89.81 61 ASN B O 1
ATOM 1994 N N . GLU B 1 62 ? 4.363 29.109 11.141 1 92 62 GLU B N 1
ATOM 1995 C CA . GLU B 1 62 ? 5.371 28.672 10.18 1 92 62 GLU B CA 1
ATOM 1996 C C . GLU B 1 62 ? 5.922 27.297 10.547 1 92 62 GLU B C 1
ATOM 1998 O O . GLU B 1 62 ? 6.086 26.438 9.68 1 92 62 GLU B O 1
ATOM 2003 N N . ASN B 1 63 ? 6.094 27.078 11.844 1 91.88 63 ASN B N 1
ATOM 2004 C CA . ASN B 1 63 ? 6.555 25.781 12.32 1 91.88 63 ASN B CA 1
ATOM 2005 C C . ASN B 1 63 ? 5.512 24.703 12.086 1 91.88 63 ASN B C 1
ATOM 2007 O O . ASN B 1 63 ? 5.852 23.578 11.711 1 91.88 63 ASN B O 1
ATOM 2011 N N . LEU B 1 64 ? 4.316 25.125 12.273 1 89.38 64 LEU B N 1
ATOM 2012 C CA . LEU B 1 64 ? 3.215 24.203 12.055 1 89.38 64 LEU B CA 1
ATOM 2013 C C . LEU B 1 64 ? 3.131 23.781 10.594 1 89.38 64 LEU B C 1
ATOM 2015 O O . LEU B 1 64 ? 2.934 22.609 10.289 1 89.38 64 LEU B O 1
ATOM 2019 N N . ARG B 1 65 ? 3.359 24.688 9.695 1 91.12 65 ARG B N 1
ATOM 2020 C CA . ARG B 1 65 ? 3.322 24.406 8.266 1 91.12 65 ARG B CA 1
ATOM 2021 C C . ARG B 1 65 ? 4.434 23.438 7.879 1 91.12 65 ARG B C 1
ATOM 2023 O O . ARG B 1 65 ? 4.195 22.484 7.125 1 91.12 65 ARG B O 1
ATOM 2030 N N . LYS B 1 66 ? 5.582 23.625 8.43 1 93.38 66 LYS B N 1
ATOM 2031 C CA . LYS B 1 66 ? 6.711 22.75 8.125 1 93.38 66 LYS B CA 1
ATOM 2032 C C . LYS B 1 66 ? 6.473 21.328 8.656 1 93.38 66 LYS B C 1
ATOM 2034 O O . LYS B 1 66 ? 6.734 20.359 7.965 1 93.38 66 LYS B O 1
ATOM 2039 N N . ARG B 1 67 ? 5.992 21.281 9.828 1 92.19 67 ARG B N 1
ATOM 2040 C CA . ARG B 1 67 ? 5.699 19.984 10.438 1 92.19 67 ARG B CA 1
ATOM 2041 C C . ARG B 1 67 ? 4.621 19.25 9.648 1 92.19 67 ARG B C 1
ATOM 2043 O O . ARG B 1 67 ? 4.73 18.047 9.422 1 92.19 67 ARG B O 1
ATOM 2050 N N . GLN B 1 68 ? 3.609 19.984 9.219 1 90.75 68 GLN B N 1
ATOM 2051 C CA . GLN B 1 68 ? 2.514 19.406 8.453 1 90.75 68 GLN B CA 1
ATOM 2052 C C . GLN B 1 68 ? 3.012 18.828 7.133 1 90.75 68 GLN B C 1
ATOM 2054 O O . GLN B 1 68 ? 2.588 17.75 6.719 1 90.75 68 GLN B O 1
ATOM 2059 N N . ALA B 1 69 ? 3.877 19.578 6.504 1 92.44 69 ALA B N 1
ATOM 2060 C CA . ALA B 1 69 ? 4.43 19.109 5.234 1 92.44 69 ALA B CA 1
ATOM 2061 C C . ALA B 1 69 ? 5.188 17.797 5.41 1 92.44 69 ALA B C 1
ATOM 2063 O O . ALA B 1 69 ? 5.043 16.875 4.605 1 92.44 69 ALA B O 1
ATOM 2064 N N . ARG B 1 70 ? 5.887 17.734 6.504 1 93 70 ARG B N 1
ATOM 2065 C CA . ARG B 1 70 ? 6.652 16.516 6.785 1 93 70 ARG B CA 1
ATOM 2066 C C . ARG B 1 70 ? 5.73 15.352 7.113 1 93 70 ARG B C 1
ATOM 2068 O O . ARG B 1 70 ? 5.941 14.234 6.641 1 93 70 ARG B O 1
ATOM 2075 N N . GLU B 1 71 ? 4.727 15.664 7.855 1 92.06 71 GLU B N 1
ATOM 2076 C CA . GLU B 1 71 ? 3.766 14.641 8.242 1 92.06 71 GLU B CA 1
ATOM 2077 C C . GLU B 1 71 ? 3.008 14.109 7.031 1 92.06 71 GLU B C 1
ATOM 2079 O O . GLU B 1 71 ? 2.758 12.906 6.926 1 92.06 71 GLU B O 1
ATOM 2084 N N . LEU B 1 72 ? 2.67 15.016 6.184 1 89.94 72 LEU B N 1
ATOM 2085 C CA . LEU B 1 72 ? 1.973 14.633 4.961 1 89.94 72 LEU B CA 1
ATOM 2086 C C . LEU B 1 72 ? 2.855 13.742 4.09 1 89.94 72 LEU B C 1
ATOM 2088 O O . LEU B 1 72 ? 2.398 12.727 3.57 1 89.94 72 LEU B O 1
ATOM 2092 N N . GLU B 1 73 ? 4.09 14.047 3.973 1 89.12 73 GLU B N 1
ATOM 2093 C CA . GLU B 1 73 ? 5.047 13.242 3.217 1 89.12 73 GLU B CA 1
ATOM 2094 C C . GLU B 1 73 ? 5.195 11.852 3.82 1 89.12 73 GLU B C 1
ATOM 2096 O O . GLU B 1 73 ? 5.184 10.852 3.1 1 89.12 73 GLU B O 1
ATOM 2101 N N . ASN B 1 74 ? 5.254 11.828 5.113 1 88.88 74 ASN B N 1
ATOM 2102 C CA . ASN B 1 74 ? 5.375 10.547 5.809 1 88.88 74 ASN B CA 1
ATOM 2103 C C . ASN B 1 74 ? 4.117 9.703 5.645 1 88.88 74 ASN B C 1
ATOM 2105 O O . ASN B 1 74 ? 4.203 8.484 5.5 1 88.88 74 ASN B O 1
ATOM 2109 N N . ALA B 1 75 ? 3.006 10.367 5.66 1 87.44 75 ALA B N 1
ATOM 2110 C CA . ALA B 1 75 ? 1.747 9.648 5.477 1 87.44 75 ALA B CA 1
ATOM 2111 C C . ALA B 1 75 ? 1.716 8.93 4.129 1 87.44 75 ALA B C 1
ATOM 2113 O O . ALA B 1 75 ? 1.354 7.758 4.051 1 87.44 75 ALA B O 1
ATOM 2114 N N . TYR B 1 76 ? 2.219 9.539 3.131 1 82.94 76 TYR B N 1
ATOM 2115 C CA . TYR B 1 76 ? 2.25 8.945 1.8 1 82.94 76 TYR B CA 1
ATOM 2116 C C . TYR B 1 76 ? 3.227 7.777 1.747 1 82.94 76 TYR B C 1
ATOM 2118 O O . TYR B 1 76 ? 2.945 6.75 1.126 1 82.94 76 TYR B O 1
ATOM 2126 N N . LYS B 1 77 ? 4.289 7.867 2.453 1 82.81 77 LYS B N 1
ATOM 2127 C CA . LYS B 1 77 ? 5.336 6.852 2.422 1 82.81 77 LYS B CA 1
ATOM 2128 C C . LYS B 1 77 ? 4.93 5.617 3.225 1 82.81 77 LYS B C 1
ATOM 2130 O O . LYS B 1 77 ? 5.262 4.492 2.852 1 82.81 77 LYS B O 1
ATOM 2135 N N . PHE B 1 78 ? 4.098 5.883 4.27 1 82.62 78 PHE B N 1
ATOM 2136 C CA . PHE B 1 78 ? 3.92 4.785 5.211 1 82.62 78 PHE B CA 1
ATOM 2137 C C . PHE B 1 78 ? 2.453 4.375 5.289 1 82.62 78 PHE B C 1
ATOM 2139 O O . PHE B 1 78 ? 2.096 3.479 6.059 1 82.62 78 PHE B O 1
ATOM 2146 N N . ALA B 1 79 ? 1.68 5.062 4.426 1 80.88 79 ALA B N 1
ATOM 2147 C CA . ALA B 1 79 ? 0.25 4.766 4.438 1 80.88 79 ALA B CA 1
ATOM 2148 C C . ALA B 1 79 ? -0.004 3.293 4.121 1 80.88 79 ALA B C 1
ATOM 2150 O O . ALA B 1 79 ? -0.917 2.68 4.68 1 80.88 79 ALA B O 1
ATOM 2151 N N . SER B 1 80 ? 0.944 2.719 3.369 1 86.81 80 SER B N 1
ATOM 2152 C CA . SER B 1 80 ? 0.723 1.358 2.891 1 86.81 80 SER B CA 1
ATOM 2153 C C . SER B 1 80 ? 1.587 0.358 3.65 1 86.81 80 SER B C 1
ATOM 2155 O O . SER B 1 80 ? 1.706 -0.801 3.246 1 86.81 80 SER B O 1
ATOM 2157 N N . GLU B 1 81 ? 2.15 0.901 4.727 1 90.31 81 GLU B N 1
ATOM 2158 C CA . GLU B 1 81 ? 3.07 0.028 5.449 1 90.31 81 GLU B CA 1
ATOM 2159 C C . GLU B 1 81 ? 2.361 -1.227 5.949 1 90.31 81 GLU B C 1
ATOM 2161 O O . GLU B 1 81 ? 2.867 -2.34 5.785 1 90.31 81 GLU B O 1
ATOM 2166 N N . ARG B 1 82 ? 1.25 -1.011 6.52 1 89.94 82 ARG B N 1
ATOM 2167 C CA . ARG B 1 82 ? 0.508 -2.15 7.051 1 89.94 82 ARG B CA 1
ATOM 2168 C C . ARG B 1 82 ? 0.124 -3.119 5.934 1 89.94 82 ARG B C 1
ATOM 2170 O O . ARG B 1 82 ? 0.3 -4.332 6.07 1 89.94 82 ARG B O 1
ATOM 2177 N N . LEU B 1 83 ? -0.376 -2.627 4.867 1 92.62 83 LEU B N 1
ATOM 2178 C CA . LEU B 1 83 ? -0.737 -3.449 3.717 1 92.62 83 LEU B CA 1
ATOM 2179 C C . LEU B 1 83 ? 0.477 -4.207 3.188 1 92.62 83 LEU B C 1
ATOM 2181 O O . LEU B 1 83 ? 0.401 -5.41 2.928 1 92.62 83 LEU B O 1
ATOM 2185 N N . LEU B 1 84 ? 1.53 -3.486 3.09 1 94.06 84 LEU B N 1
ATOM 2186 C CA . LEU B 1 84 ? 2.748 -4.086 2.553 1 94.06 84 LEU B CA 1
ATOM 2187 C C . LEU B 1 84 ? 3.24 -5.215 3.451 1 94.06 84 LEU B C 1
ATOM 2189 O O . LEU B 1 84 ? 3.639 -6.273 2.963 1 94.06 84 LEU B O 1
ATOM 2193 N N . LYS B 1 85 ? 3.129 -5.023 4.688 1 94.12 85 LYS B N 1
ATOM 2194 C CA . LYS B 1 85 ? 3.516 -6.062 5.641 1 94.12 85 LYS B CA 1
ATOM 2195 C C . LYS B 1 85 ? 2.598 -7.277 5.531 1 94.12 85 LYS B C 1
ATOM 2197 O O . LYS B 1 85 ? 3.064 -8.414 5.566 1 94.12 85 LYS B O 1
ATOM 2202 N N . ASP B 1 86 ? 1.375 -6.984 5.355 1 95.31 86 ASP B N 1
ATOM 2203 C CA . ASP B 1 86 ? 0.383 -8.055 5.27 1 95.31 86 ASP B CA 1
ATOM 2204 C C . ASP B 1 86 ? 0.529 -8.836 3.967 1 95.31 86 ASP B C 1
ATOM 2206 O O . ASP B 1 86 ? 0.024 -9.953 3.85 1 95.31 86 ASP B O 1
ATOM 2210 N N . LEU B 1 87 ? 1.272 -8.305 3.023 1 96.94 87 LEU B N 1
ATOM 2211 C CA . LEU B 1 87 ? 1.433 -8.945 1.723 1 96.94 87 LEU B CA 1
ATOM 2212 C C . LEU B 1 87 ? 2.676 -9.828 1.7 1 96.94 87 LEU B C 1
ATOM 2214 O O . LEU B 1 87 ? 2.844 -10.648 0.796 1 96.94 87 LEU B O 1
ATOM 2218 N N . LEU B 1 88 ? 3.494 -9.711 2.699 1 96.69 88 LEU B N 1
ATOM 2219 C CA . LEU B 1 88 ? 4.762 -10.43 2.699 1 96.69 88 LEU B CA 1
ATOM 2220 C C . LEU B 1 88 ? 4.531 -11.938 2.672 1 96.69 88 LEU B C 1
ATOM 2222 O O . LEU B 1 88 ? 5.211 -12.656 1.941 1 96.69 88 LEU B O 1
ATOM 2226 N N . PRO B 1 89 ? 3.523 -12.422 3.354 1 96.38 89 PRO B N 1
ATOM 2227 C CA . PRO B 1 89 ? 3.271 -13.867 3.293 1 96.38 89 PRO B CA 1
ATOM 2228 C C . PRO B 1 89 ? 2.896 -14.344 1.893 1 96.38 89 PRO B C 1
ATOM 2230 O O . PRO B 1 89 ? 3.191 -15.484 1.522 1 96.38 89 PRO B O 1
ATOM 2233 N N . VAL B 1 90 ? 2.285 -13.523 1.098 1 97 90 VAL B N 1
ATOM 2234 C CA . VAL B 1 90 ? 1.927 -13.867 -0.272 1 97 90 VAL B CA 1
ATOM 2235 C C . VAL B 1 90 ? 3.193 -14.055 -1.105 1 97 90 VAL B C 1
ATOM 2237 O O . VAL B 1 90 ? 3.326 -15.047 -1.827 1 97 90 VAL B O 1
ATOM 2240 N N . ILE B 1 91 ? 4.094 -13.164 -0.966 1 96 91 ILE B N 1
ATOM 2241 C CA . ILE B 1 91 ? 5.363 -13.266 -1.677 1 96 91 ILE B CA 1
ATOM 2242 C C . ILE B 1 91 ? 6.113 -14.516 -1.22 1 96 91 ILE B C 1
ATOM 2244 O O . ILE B 1 91 ? 6.68 -15.242 -2.039 1 96 91 ILE B O 1
ATOM 2248 N N . ASP B 1 92 ? 6.059 -14.75 0.058 1 95.25 92 ASP B N 1
ATOM 2249 C CA . ASP B 1 92 ? 6.711 -15.938 0.597 1 95.25 92 ASP B CA 1
ATOM 2250 C C . ASP B 1 92 ? 6.121 -17.203 -0.013 1 95.25 92 ASP B C 1
ATOM 2252 O O . ASP B 1 92 ? 6.855 -18.125 -0.374 1 95.25 92 ASP B O 1
ATOM 2256 N N . SER B 1 93 ? 4.84 -17.203 -0.062 1 95.38 93 SER B N 1
ATOM 2257 C CA . SER B 1 93 ? 4.152 -18.375 -0.612 1 95.38 93 SER B CA 1
ATOM 2258 C C . SER B 1 93 ? 4.527 -18.594 -2.074 1 95.38 93 SER B C 1
ATOM 2260 O O . SER B 1 93 ? 4.793 -19.719 -2.486 1 95.38 93 SER B O 1
ATOM 2262 N N . LEU B 1 94 ? 4.586 -17.547 -2.844 1 94.88 94 LEU B N 1
ATOM 2263 C CA . LEU B 1 94 ? 4.977 -17.641 -4.246 1 94.88 94 LEU B CA 1
ATOM 2264 C C . LEU B 1 94 ? 6.398 -18.172 -4.379 1 94.88 94 LEU B C 1
ATOM 2266 O O . LEU B 1 94 ? 6.668 -19.047 -5.203 1 94.88 94 LEU B O 1
ATOM 2270 N N . ASN B 1 95 ? 7.262 -17.641 -3.549 1 92.5 95 ASN B N 1
ATOM 2271 C CA . ASN B 1 95 ? 8.648 -18.094 -3.559 1 92.5 95 ASN B CA 1
ATOM 2272 C C . ASN B 1 95 ? 8.75 -19.578 -3.205 1 92.5 95 ASN B C 1
ATOM 2274 O O . ASN B 1 95 ? 9.469 -20.328 -3.867 1 92.5 95 ASN B O 1
ATOM 2278 N N . LEU B 1 96 ? 8.023 -20 -2.221 1 89.75 96 LEU B N 1
ATOM 2279 C CA . LEU B 1 96 ? 8.039 -21.391 -1.772 1 89.75 96 LEU B CA 1
ATOM 2280 C C . LEU B 1 96 ? 7.508 -22.312 -2.861 1 89.75 96 LEU B C 1
ATOM 2282 O O . LEU B 1 96 ? 8.062 -23.391 -3.092 1 89.75 96 LEU B O 1
ATOM 2286 N N . GLY B 1 97 ? 6.484 -21.859 -3.484 1 88.38 97 GLY B N 1
ATOM 2287 C CA . GLY B 1 97 ? 5.938 -22.641 -4.582 1 88.38 97 GLY B CA 1
ATOM 2288 C C . GLY B 1 97 ? 6.918 -22.844 -5.719 1 88.38 97 GLY B C 1
ATOM 2289 O O . GLY B 1 97 ? 7.027 -23.938 -6.27 1 88.38 97 GLY B O 1
ATOM 2290 N N . LEU B 1 98 ? 7.598 -21.828 -6.035 1 89.88 98 LEU B N 1
ATOM 2291 C CA . LEU B 1 98 ? 8.562 -21.891 -7.125 1 89.88 98 LEU B CA 1
ATOM 2292 C C . LEU B 1 98 ? 9.734 -22.797 -6.758 1 89.88 98 LEU B C 1
ATOM 2294 O O . LEU B 1 98 ? 10.211 -23.578 -7.586 1 89.88 98 LEU B O 1
ATOM 2298 N N . GLN B 1 99 ? 10.164 -22.734 -5.551 1 86.06 99 GLN B N 1
ATOM 2299 C CA . GLN B 1 99 ? 11.266 -23.578 -5.082 1 86.06 99 GLN B CA 1
ATOM 2300 C C . GLN B 1 99 ? 10.891 -25.047 -5.113 1 86.06 99 GLN B C 1
ATOM 2302 O O . GLN B 1 99 ? 11.711 -25.906 -5.469 1 86.06 99 GLN B O 1
ATOM 2307 N N . ALA B 1 100 ? 9.664 -25.359 -4.832 1 82.38 100 ALA B N 1
ATOM 2308 C CA . ALA B 1 100 ? 9.18 -26.734 -4.797 1 82.38 100 ALA B CA 1
ATOM 2309 C C . ALA B 1 100 ? 9.102 -27.328 -6.199 1 82.38 100 ALA B C 1
ATOM 2311 O O . ALA B 1 100 ? 9.219 -28.547 -6.379 1 82.38 100 ALA B O 1
ATOM 2312 N N . ALA B 1 101 ? 8.977 -26.484 -7.176 1 78.56 101 ALA B N 1
ATOM 2313 C CA . ALA B 1 101 ? 8.742 -26.938 -8.539 1 78.56 101 ALA B CA 1
ATOM 2314 C C . ALA B 1 101 ? 10.055 -27.062 -9.312 1 78.56 101 ALA B C 1
ATOM 2316 O O . ALA B 1 101 ? 10.102 -27.719 -10.359 1 78.56 101 ALA B O 1
ATOM 2317 N N . LEU B 1 102 ? 11.055 -26.438 -8.906 1 74.62 102 LEU B N 1
ATOM 2318 C CA . LEU B 1 102 ? 12.305 -26.359 -9.656 1 74.62 102 LEU B CA 1
ATOM 2319 C C . LEU B 1 102 ? 12.875 -27.75 -9.922 1 74.62 102 LEU B C 1
ATOM 2321 O O . LEU B 1 102 ? 13.5 -27.984 -10.953 1 74.62 102 LEU B O 1
ATOM 2325 N N . ASP B 1 103 ? 12.5 -28.734 -9.164 1 72.19 103 ASP B N 1
ATOM 2326 C CA . ASP B 1 103 ? 13.125 -30.047 -9.352 1 72.19 103 ASP B CA 1
ATOM 2327 C C . ASP B 1 103 ? 12.266 -30.953 -10.227 1 72.19 103 ASP B C 1
ATOM 2329 O O . ASP B 1 103 ? 12.609 -32.125 -10.461 1 72.19 103 ASP B O 1
ATOM 2333 N N . THR B 1 104 ? 11.32 -30.344 -10.797 1 73.44 104 THR B N 1
ATOM 2334 C CA . THR B 1 104 ? 10.438 -31.25 -11.523 1 73.44 104 THR B CA 1
ATOM 2335 C C . THR B 1 104 ? 10.805 -31.297 -13.008 1 73.44 104 THR B C 1
ATOM 2337 O O . THR B 1 104 ? 11.141 -30.266 -13.602 1 73.44 104 THR B O 1
ATOM 2340 N N . GLU B 1 105 ? 10.953 -32.438 -13.562 1 72 105 GLU B N 1
ATOM 2341 C CA . GLU B 1 105 ? 11.25 -32.656 -14.977 1 72 105 GLU B CA 1
ATOM 2342 C C . GLU B 1 105 ? 9.977 -32.688 -15.812 1 72 105 GLU B C 1
ATOM 2344 O O . GLU B 1 105 ? 10.031 -32.75 -17.031 1 72 105 GLU B O 1
ATOM 2349 N N . ASN B 1 106 ? 8.953 -32.5 -15.266 1 77.44 106 ASN B N 1
ATOM 2350 C CA . ASN B 1 106 ? 7.684 -32.562 -15.992 1 77.44 106 ASN B CA 1
ATOM 2351 C C . ASN B 1 106 ? 7.43 -31.281 -16.781 1 77.44 106 ASN B C 1
ATOM 2353 O O . ASN B 1 106 ? 7.441 -30.188 -16.203 1 77.44 106 ASN B O 1
ATOM 2357 N N . GLU B 1 107 ? 7.191 -31.375 -18.109 1 76.44 107 GLU B N 1
ATOM 2358 C CA . GLU B 1 107 ? 7.039 -30.234 -19 1 76.44 107 GLU B CA 1
ATOM 2359 C C . GLU B 1 107 ? 5.848 -29.375 -18.594 1 76.44 107 GLU B C 1
ATOM 2361 O O . GLU B 1 107 ? 5.906 -28.141 -18.672 1 76.44 107 GLU B O 1
ATOM 2366 N N . ALA B 1 108 ? 4.773 -30.016 -18.266 1 74.19 108 ALA B N 1
ATOM 2367 C CA . ALA B 1 108 ? 3.592 -29.266 -17.844 1 74.19 108 ALA B CA 1
ATOM 2368 C C . ALA B 1 108 ? 3.887 -28.422 -16.609 1 74.19 108 ALA B C 1
ATOM 2370 O O . ALA B 1 108 ? 3.418 -27.281 -16.5 1 74.19 108 ALA B O 1
ATOM 2371 N N . VAL B 1 109 ? 4.766 -28.891 -15.828 1 80.19 109 VAL B N 1
ATOM 2372 C CA . VAL B 1 109 ? 5.145 -28.188 -14.609 1 80.19 109 VAL B CA 1
ATOM 2373 C C . VAL B 1 109 ? 6.066 -27.016 -14.953 1 80.19 109 VAL B C 1
ATOM 2375 O O . VAL B 1 109 ? 5.961 -25.938 -14.359 1 80.19 109 VAL B O 1
ATOM 2378 N N . LYS B 1 110 ? 6.77 -27.219 -15.984 1 82.88 110 LYS B N 1
ATOM 2379 C CA . LYS B 1 110 ? 7.703 -26.172 -16.391 1 82.88 110 LYS B CA 1
ATOM 2380 C C . LYS B 1 110 ? 6.965 -24.922 -16.875 1 82.88 110 LYS B C 1
ATOM 2382 O O . LYS B 1 110 ? 7.387 -23.797 -16.609 1 82.88 110 LYS B O 1
ATOM 2387 N N . GLN B 1 111 ? 5.938 -25.141 -17.641 1 82.06 111 GLN B N 1
ATOM 2388 C CA . GLN B 1 111 ? 5.137 -24 -18.109 1 82.06 111 GLN B CA 1
ATOM 2389 C C . GLN B 1 111 ? 4.512 -23.25 -16.938 1 82.06 111 GLN B C 1
ATOM 2391 O O . GLN B 1 111 ? 4.465 -22.016 -16.953 1 82.06 111 GLN B O 1
ATOM 2396 N N . PHE B 1 112 ? 4.137 -23.984 -15.984 1 83.31 112 PHE B N 1
ATOM 2397 C CA . PHE B 1 112 ? 3.537 -23.391 -14.797 1 83.31 112 PHE B CA 1
ATOM 2398 C C . PHE B 1 112 ? 4.582 -22.625 -13.992 1 83.31 112 PHE B C 1
ATOM 2400 O O . PHE B 1 112 ? 4.289 -21.562 -13.438 1 83.31 112 PHE B O 1
ATOM 2407 N N . ILE B 1 113 ? 5.699 -23.141 -14.008 1 86.75 113 ILE B N 1
ATOM 2408 C CA . ILE B 1 113 ? 6.809 -22.5 -13.305 1 86.75 113 ILE B CA 1
ATOM 2409 C C . ILE B 1 113 ? 7.125 -21.172 -13.961 1 86.75 113 ILE B C 1
ATOM 2411 O O . ILE B 1 113 ? 7.305 -20.156 -13.273 1 86.75 113 ILE B O 1
ATOM 2415 N N . THR B 1 114 ? 7.082 -21.156 -15.219 1 90.31 114 THR B N 1
ATOM 2416 C CA . THR B 1 114 ? 7.371 -19.938 -15.945 1 90.31 114 THR B CA 1
ATOM 2417 C C . THR B 1 114 ? 6.316 -18.875 -15.656 1 90.31 114 THR B C 1
ATOM 2419 O O . THR B 1 114 ? 6.652 -17.719 -15.383 1 90.31 114 THR B O 1
ATOM 2422 N N . GLY B 1 115 ? 5.074 -19.25 -15.656 1 89.94 115 GLY B N 1
ATOM 2423 C CA . GLY B 1 115 ? 4 -18.328 -15.32 1 89.94 115 GLY B CA 1
ATOM 2424 C C . GLY B 1 115 ? 4.082 -17.812 -13.898 1 89.94 115 GLY B C 1
ATOM 2425 O O . GLY B 1 115 ? 3.85 -16.625 -13.648 1 89.94 115 GLY B O 1
ATOM 2426 N N . SER B 1 116 ? 4.43 -18.703 -13.047 1 92.31 116 SER B N 1
ATOM 2427 C CA . SER B 1 116 ? 4.547 -18.328 -11.641 1 92.31 116 SER B CA 1
ATOM 2428 C C . SER B 1 116 ? 5.723 -17.375 -11.414 1 92.31 116 SER B C 1
ATOM 2430 O O . SER B 1 116 ? 5.645 -16.469 -10.594 1 92.31 116 SER B O 1
ATOM 2432 N N . GLU B 1 117 ? 6.777 -17.594 -12.133 1 94.19 117 GLU B N 1
ATOM 2433 C CA . GLU B 1 117 ? 7.934 -16.703 -12.055 1 94.19 117 GLU B CA 1
ATOM 2434 C C . GLU B 1 117 ? 7.59 -15.305 -12.547 1 94.19 117 GLU B C 1
ATOM 2436 O O . GLU B 1 117 ? 8.016 -14.312 -11.961 1 94.19 117 GLU B O 1
ATOM 2441 N N . MET B 1 118 ? 6.828 -15.312 -13.609 1 95.38 118 MET B N 1
ATOM 2442 C CA . MET B 1 118 ? 6.395 -14.023 -14.141 1 95.38 118 MET B CA 1
ATOM 2443 C C . MET B 1 118 ? 5.508 -13.289 -13.141 1 95.38 118 MET B C 1
ATOM 2445 O O . MET B 1 118 ? 5.637 -12.078 -12.961 1 95.38 118 MET B O 1
ATOM 2449 N N . THR B 1 119 ? 4.621 -14 -12.5 1 96.62 119 THR B N 1
ATOM 2450 C CA . THR B 1 119 ? 3.746 -13.422 -11.492 1 96.62 119 THR B CA 1
ATOM 2451 C C . THR B 1 119 ? 4.559 -12.883 -10.312 1 96.62 119 THR B C 1
ATOM 2453 O O . THR B 1 119 ? 4.32 -11.766 -9.852 1 96.62 119 THR B O 1
ATOM 2456 N N . LEU B 1 120 ? 5.508 -13.641 -9.891 1 96.25 120 LEU B N 1
ATOM 2457 C CA . LEU B 1 120 ? 6.363 -13.227 -8.781 1 96.25 120 LEU B CA 1
ATOM 2458 C C . LEU B 1 120 ? 7.145 -11.969 -9.141 1 96.25 120 LEU B C 1
ATOM 2460 O O . LEU B 1 120 ? 7.211 -11.023 -8.352 1 96.25 120 LEU B O 1
ATOM 2464 N N . THR B 1 121 ? 7.641 -11.938 -10.312 1 97.06 121 THR B N 1
ATOM 2465 C CA . THR B 1 121 ? 8.398 -10.781 -10.781 1 97.06 121 THR B CA 1
ATOM 2466 C C . THR B 1 121 ? 7.516 -9.539 -10.82 1 97.06 121 THR B C 1
ATOM 2468 O O . THR B 1 121 ? 7.906 -8.477 -10.328 1 97.06 121 THR B O 1
ATOM 2471 N N . MET B 1 122 ? 6.355 -9.734 -11.352 1 97.5 122 MET B N 1
ATOM 2472 C CA . MET B 1 122 ? 5.398 -8.633 -11.406 1 97.5 122 MET B CA 1
ATOM 2473 C C . MET B 1 122 ? 5.066 -8.133 -10.008 1 97.5 122 MET B C 1
ATOM 2475 O O . MET B 1 122 ? 5.008 -6.926 -9.773 1 97.5 122 MET B O 1
ATOM 2479 N N . PHE B 1 123 ? 4.84 -9.055 -9.109 1 97.94 123 PHE B N 1
ATOM 2480 C CA . PHE B 1 123 ? 4.543 -8.727 -7.723 1 97.94 123 PHE B CA 1
ATOM 2481 C C . PHE B 1 123 ? 5.699 -7.969 -7.082 1 97.94 123 PHE B C 1
ATOM 2483 O O . PHE B 1 123 ? 5.504 -6.902 -6.504 1 97.94 123 PHE B O 1
ATOM 2490 N N . GLN B 1 124 ? 6.859 -8.43 -7.238 1 96.75 124 GLN B N 1
ATOM 2491 C CA . GLN B 1 124 ? 8.055 -7.824 -6.66 1 96.75 124 GLN B CA 1
ATOM 2492 C C . GLN B 1 124 ? 8.289 -6.426 -7.219 1 96.75 124 GLN B C 1
ATOM 2494 O O . GLN B 1 124 ? 8.617 -5.5 -6.477 1 96.75 124 GLN B O 1
ATOM 2499 N N . GLU B 1 125 ? 8.102 -6.32 -8.5 1 97.19 125 GLU B N 1
ATOM 2500 C CA . GLU B 1 125 ? 8.273 -5.016 -9.141 1 97.19 125 GLU B CA 1
ATOM 2501 C C . GLU B 1 125 ? 7.254 -4.012 -8.617 1 97.19 125 GLU B C 1
ATOM 2503 O O . GLU B 1 125 ? 7.578 -2.844 -8.398 1 97.19 125 GLU B O 1
ATOM 2508 N N . THR B 1 126 ? 6.055 -4.496 -8.477 1 97.31 126 THR B N 1
ATOM 2509 C CA . THR B 1 126 ? 5.012 -3.625 -7.949 1 97.31 126 THR B CA 1
ATOM 2510 C C . THR B 1 126 ? 5.359 -3.16 -6.535 1 97.31 126 THR B C 1
ATOM 2512 O O . THR B 1 126 ? 5.281 -1.969 -6.23 1 97.31 126 THR B O 1
ATOM 2515 N N . LEU B 1 127 ? 5.793 -4.027 -5.707 1 95.81 127 LEU B N 1
ATOM 2516 C CA . LEU B 1 127 ? 6.168 -3.684 -4.34 1 95.81 127 LEU B CA 1
ATOM 2517 C C . LEU B 1 127 ? 7.359 -2.732 -4.32 1 95.81 127 LEU B C 1
ATOM 2519 O O . LEU B 1 127 ? 7.406 -1.803 -3.514 1 95.81 127 LEU B O 1
ATOM 2523 N N . ALA B 1 128 ? 8.281 -2.939 -5.242 1 95.62 128 ALA B N 1
ATOM 2524 C CA . ALA B 1 128 ? 9.461 -2.084 -5.332 1 95.62 128 ALA B CA 1
ATOM 2525 C C . ALA B 1 128 ? 9.07 -0.649 -5.676 1 95.62 128 ALA B C 1
ATOM 2527 O O . ALA B 1 128 ? 9.625 0.301 -5.121 1 95.62 128 ALA B O 1
ATOM 2528 N N . ARG B 1 129 ? 8.133 -0.514 -6.531 1 94.25 129 ARG B N 1
ATOM 2529 C CA . ARG B 1 129 ? 7.656 0.81 -6.918 1 94.25 129 ARG B CA 1
ATOM 2530 C C . ARG B 1 129 ? 7.02 1.529 -5.73 1 94.25 129 ARG B C 1
ATOM 2532 O O . ARG B 1 129 ? 6.895 2.756 -5.738 1 94.25 129 ARG B O 1
ATOM 2539 N N . HIS B 1 130 ? 6.629 0.763 -4.738 1 93.81 130 HIS B N 1
ATOM 2540 C CA . HIS B 1 130 ? 5.984 1.354 -3.568 1 93.81 130 HIS B CA 1
ATOM 2541 C C . HIS B 1 130 ? 6.918 1.331 -2.359 1 93.81 130 HIS B C 1
ATOM 2543 O O . HIS B 1 130 ? 6.457 1.394 -1.217 1 93.81 130 HIS B O 1
ATOM 2549 N N . GLY B 1 131 ? 8.195 1.142 -2.627 1 92.88 131 GLY B N 1
ATOM 2550 C CA . GLY B 1 131 ? 9.203 1.432 -1.612 1 92.88 131 GLY B CA 1
ATOM 2551 C C . GLY B 1 131 ? 9.742 0.187 -0.932 1 92.88 131 GLY B C 1
ATOM 2552 O O . GLY B 1 131 ? 10.57 0.28 -0.023 1 92.88 131 GLY B O 1
ATOM 2553 N N . ILE B 1 132 ? 9.266 -0.973 -1.385 1 95.5 132 ILE B N 1
ATOM 2554 C CA . ILE B 1 132 ? 9.734 -2.211 -0.774 1 95.5 132 ILE B CA 1
ATOM 2555 C C . ILE B 1 132 ? 11.039 -2.65 -1.437 1 95.5 132 ILE B C 1
ATOM 2557 O O . ILE B 1 132 ? 11.164 -2.623 -2.664 1 95.5 132 ILE B O 1
ATOM 2561 N N . GLU B 1 133 ? 11.961 -3.021 -0.599 1 96 133 GLU B N 1
ATOM 2562 C CA . GLU B 1 133 ? 13.227 -3.584 -1.062 1 96 133 GLU B CA 1
ATOM 2563 C C . GLU B 1 133 ? 13.523 -4.918 -0.38 1 96 133 GLU B C 1
ATOM 2565 O O . GLU B 1 133 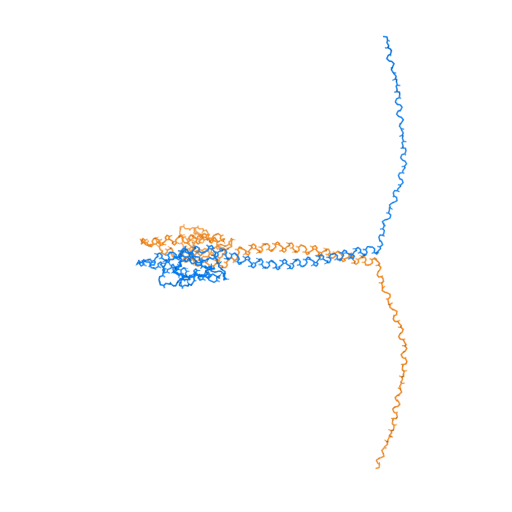? 13.438 -5.023 0.845 1 96 133 GLU B O 1
ATOM 2570 N N . GLU B 1 134 ? 13.852 -5.867 -1.189 1 96.69 134 GLU B N 1
ATOM 2571 C CA . GLU B 1 134 ? 14.125 -7.207 -0.67 1 96.69 134 GLU B CA 1
ATOM 2572 C C . GLU B 1 134 ? 15.531 -7.301 -0.093 1 96.69 134 GLU B C 1
ATOM 2574 O O . GLU B 1 134 ? 16.469 -6.719 -0.64 1 96.69 134 GLU B O 1
ATOM 2579 N N . ILE B 1 135 ? 15.656 -7.992 1.021 1 96.81 135 ILE B N 1
ATOM 2580 C CA . ILE B 1 135 ? 16.938 -8.312 1.627 1 96.81 135 ILE B CA 1
ATOM 2581 C C . ILE B 1 135 ? 17.25 -9.797 1.417 1 96.81 135 ILE B C 1
ATOM 2583 O O . ILE B 1 135 ? 16.625 -10.664 2.039 1 96.81 135 ILE B O 1
ATOM 2587 N N . ASN B 1 136 ? 18.188 -10.094 0.504 1 95.19 136 ASN B N 1
ATOM 2588 C CA . ASN B 1 136 ? 18.688 -11.438 0.234 1 95.19 136 ASN B CA 1
ATOM 2589 C C . ASN B 1 136 ? 20.203 -11.516 0.396 1 95.19 136 ASN B C 1
ATOM 2591 O O . ASN B 1 136 ? 20.938 -11.602 -0.593 1 95.19 136 ASN B O 1
ATOM 2595 N N . PRO B 1 137 ? 20.688 -11.602 1.599 1 96.56 137 PRO B N 1
ATOM 2596 C CA . PRO B 1 137 ? 22.094 -11.312 1.89 1 96.56 137 PRO B CA 1
ATOM 2597 C C . PRO B 1 137 ? 22.953 -12.57 1.883 1 96.56 137 PRO B C 1
ATOM 2599 O O . PRO B 1 137 ? 23.797 -12.742 2.771 1 96.56 137 PRO B O 1
ATOM 2602 N N . VAL B 1 138 ? 22.766 -13.477 0.982 1 95.88 138 VAL B N 1
ATOM 2603 C CA . VAL B 1 138 ? 23.609 -14.664 0.922 1 95.88 138 VAL B CA 1
ATOM 2604 C C . VAL B 1 138 ? 25.047 -14.258 0.618 1 95.88 138 VAL B C 1
ATOM 2606 O O . VAL B 1 138 ? 25.297 -13.492 -0.313 1 95.88 138 VAL B O 1
ATOM 2609 N N . GLY B 1 139 ? 25.922 -14.781 1.386 1 95.56 139 GLY B N 1
ATOM 2610 C CA . GLY B 1 139 ? 27.344 -14.508 1.161 1 95.56 139 GLY B CA 1
ATOM 2611 C C . GLY B 1 139 ? 27.812 -13.25 1.854 1 95.56 139 GLY B C 1
ATOM 2612 O O . GLY B 1 139 ? 29.016 -12.977 1.898 1 95.56 139 GLY B O 1
ATOM 2613 N N . GLU B 1 140 ? 26.969 -12.523 2.395 1 96.88 140 GLU B N 1
ATOM 2614 C CA . GLU B 1 140 ? 27.312 -11.289 3.094 1 96.88 140 GLU B CA 1
ATOM 2615 C C . GLU B 1 140 ? 27.531 -11.539 4.582 1 96.88 140 GLU B C 1
ATOM 2617 O O . GLU B 1 140 ? 27.172 -12.602 5.098 1 96.88 140 GLU B O 1
ATOM 2622 N N . LYS B 1 141 ? 28.094 -10.477 5.195 1 97.75 141 LYS B N 1
ATOM 2623 C CA . LYS B 1 141 ? 28.25 -10.547 6.645 1 97.75 141 LYS B CA 1
ATOM 2624 C C . LYS B 1 141 ? 26.922 -10.328 7.355 1 97.75 141 LYS B C 1
ATOM 2626 O O . LYS B 1 141 ? 26.109 -9.508 6.926 1 97.75 141 LYS B O 1
ATOM 2631 N N . PHE B 1 142 ? 26.828 -11.039 8.461 1 98.06 142 PHE B N 1
ATOM 2632 C CA . PHE B 1 142 ? 25.625 -10.93 9.273 1 98.06 142 PHE B CA 1
ATOM 2633 C C . PHE B 1 142 ? 25.469 -9.516 9.82 1 98.06 142 PHE B C 1
ATOM 2635 O O . PHE B 1 142 ? 26.422 -8.938 10.344 1 98.06 142 PHE B O 1
ATOM 2642 N N . ASN B 1 143 ? 24.359 -8.93 9.602 1 97.88 143 ASN B N 1
ATOM 2643 C CA . ASN B 1 143 ? 23.984 -7.625 10.133 1 97.88 143 ASN B CA 1
ATOM 2644 C C . ASN B 1 143 ? 22.75 -7.719 11.023 1 97.88 143 ASN B C 1
ATOM 2646 O O . ASN B 1 143 ? 21.641 -7.91 10.531 1 97.88 143 ASN B O 1
ATOM 2650 N N . PRO B 1 144 ? 22.844 -7.52 12.312 1 96.06 144 PRO B N 1
ATOM 2651 C CA . PRO B 1 144 ? 21.734 -7.711 13.25 1 96.06 144 PRO B CA 1
ATOM 2652 C C . PRO B 1 144 ? 20.578 -6.746 13 1 96.06 144 PRO B C 1
ATOM 2654 O O . PRO B 1 144 ? 19.453 -6.988 13.445 1 96.06 144 PRO B O 1
ATOM 2657 N N . GLU B 1 145 ? 20.781 -5.68 12.32 1 95.62 145 GLU B N 1
ATOM 2658 C CA . GLU B 1 145 ? 19.719 -4.723 12.016 1 95.62 145 GLU B CA 1
ATOM 2659 C C . GLU B 1 145 ? 18.859 -5.207 10.852 1 95.62 145 GLU B C 1
ATOM 2661 O O . GLU B 1 145 ? 17.703 -4.801 10.719 1 95.62 145 GLU B O 1
ATOM 2666 N N . LEU B 1 146 ? 19.406 -6.094 10.047 1 97.81 146 LEU B N 1
ATOM 2667 C CA . LEU B 1 146 ? 18.75 -6.496 8.812 1 97.81 146 LEU B CA 1
ATOM 2668 C C . LEU B 1 146 ? 18.469 -7.996 8.82 1 97.81 146 LEU B C 1
ATOM 2670 O O . LEU B 1 146 ? 17.641 -8.477 8.047 1 97.81 146 LEU B O 1
ATOM 2674 N N . HIS B 1 147 ? 19.188 -8.664 9.703 1 98.19 147 HIS B N 1
ATOM 2675 C CA . HIS B 1 147 ? 19.156 -10.117 9.656 1 98.19 147 HIS B CA 1
ATOM 2676 C C . HIS B 1 147 ? 18.766 -10.703 11.016 1 98.19 147 HIS B C 1
ATOM 2678 O O . HIS B 1 147 ? 19.016 -10.086 12.055 1 98.19 147 HIS B O 1
ATOM 2684 N N . GLU B 1 148 ? 18.109 -11.797 11.008 1 97.81 148 GLU B N 1
ATOM 2685 C CA . GLU B 1 148 ? 17.844 -12.633 12.172 1 97.81 148 GLU B CA 1
ATOM 2686 C C . GLU B 1 148 ? 18.453 -14.023 12 1 97.81 148 GLU B C 1
ATOM 2688 O O . GLU B 1 148 ? 18.047 -14.781 11.109 1 97.81 148 GLU B O 1
ATOM 2693 N N . ALA B 1 149 ? 19.359 -14.344 12.883 1 97.5 149 ALA B N 1
ATOM 2694 C CA . ALA B 1 149 ? 20.016 -15.641 12.781 1 97.5 149 ALA B CA 1
ATOM 2695 C C . ALA B 1 149 ? 19.109 -16.75 13.32 1 97.5 149 ALA B C 1
ATOM 2697 O O . ALA B 1 149 ? 18.766 -16.766 14.5 1 97.5 149 ALA B O 1
ATOM 2698 N N . VAL B 1 150 ? 18.797 -17.656 12.477 1 96.88 150 VAL B N 1
ATOM 2699 C CA . VAL B 1 150 ? 17.984 -18.812 12.875 1 96.88 150 VAL B CA 1
ATOM 2700 C C . VAL B 1 150 ? 18.859 -19.859 13.547 1 96.88 150 VAL B C 1
ATOM 2702 O O . VAL B 1 150 ? 18.469 -20.453 14.562 1 96.88 150 VAL B O 1
ATOM 2705 N N . THR B 1 151 ? 19.984 -20.109 12.883 1 95.62 151 THR B N 1
ATOM 2706 C CA . THR B 1 151 ? 20.953 -21.062 13.422 1 95.62 151 THR B CA 1
ATOM 2707 C C . THR B 1 151 ? 22.344 -20.766 12.906 1 95.62 151 THR B C 1
ATOM 2709 O O . THR B 1 151 ? 22.516 -20 11.961 1 95.62 151 THR B O 1
ATOM 2712 N N . MET B 1 152 ? 23.297 -21.328 13.586 1 96.06 152 MET B N 1
ATOM 2713 C CA . MET B 1 152 ? 24.688 -21.266 13.148 1 96.06 152 MET B CA 1
ATOM 2714 C C . MET B 1 152 ? 25.188 -22.641 12.742 1 96.06 152 MET B C 1
ATOM 2716 O O . MET B 1 152 ? 24.875 -23.641 13.391 1 96.06 152 MET B O 1
ATOM 2720 N N . THR B 1 153 ? 25.844 -22.609 11.609 1 95.81 153 THR B N 1
ATOM 2721 C CA . THR B 1 153 ? 26.359 -23.891 11.133 1 95.81 153 THR B CA 1
ATOM 2722 C C . THR B 1 153 ? 27.844 -23.797 10.789 1 95.81 153 THR B C 1
ATOM 2724 O O . THR B 1 153 ? 28.297 -22.766 10.273 1 95.81 153 THR B O 1
ATOM 2727 N N . PRO B 1 154 ? 28.594 -24.859 11.18 1 94.31 154 PRO B N 1
ATOM 2728 C CA . PRO B 1 154 ? 30 -24.844 10.766 1 94.31 154 PRO B CA 1
ATOM 2729 C C . PRO B 1 154 ? 30.156 -24.875 9.242 1 94.31 154 PRO B C 1
ATOM 2731 O O . PRO B 1 154 ? 29.391 -25.531 8.547 1 94.31 154 PRO B O 1
ATOM 2734 N N . SER B 1 155 ? 30.984 -23.953 8.781 1 91.31 155 SER B N 1
ATOM 2735 C CA . SER B 1 155 ? 31.266 -23.938 7.352 1 91.31 155 SER B CA 1
ATOM 2736 C C . SER B 1 155 ? 32.719 -23.609 7.078 1 91.31 155 SER B C 1
ATOM 2738 O O . SER B 1 155 ? 33.219 -22.562 7.48 1 91.31 155 SER B O 1
ATOM 2740 N N . GLU B 1 156 ? 33.375 -24.5 6.336 1 90.25 156 GLU B N 1
ATOM 2741 C CA . GLU B 1 156 ? 34.781 -24.266 5.984 1 90.25 156 GLU B CA 1
ATOM 2742 C C . GLU B 1 156 ? 34.906 -23.344 4.773 1 90.25 156 GLU B C 1
ATOM 2744 O O . GLU B 1 156 ? 35.938 -22.703 4.57 1 90.25 156 GLU B O 1
ATOM 2749 N N . ALA B 1 157 ? 33.812 -23.25 4.043 1 93 157 ALA B N 1
ATOM 2750 C CA . ALA B 1 157 ? 33.812 -22.5 2.781 1 93 157 ALA B CA 1
ATOM 2751 C C . ALA B 1 157 ? 33.562 -21.016 3.016 1 93 157 ALA B C 1
ATOM 2753 O O . ALA B 1 157 ? 33.75 -20.203 2.113 1 93 157 ALA B O 1
ATOM 2754 N N . HIS B 1 158 ? 33.156 -20.75 4.258 1 92.31 158 HIS B N 1
ATOM 2755 C CA . HIS B 1 158 ? 32.781 -19.359 4.523 1 92.31 158 HIS B CA 1
ATOM 2756 C C . HIS B 1 158 ? 33.5 -18.828 5.75 1 92.31 158 HIS B C 1
ATOM 2758 O O . HIS B 1 158 ? 33.781 -19.562 6.688 1 92.31 158 HIS B O 1
ATOM 2764 N N . GLU B 1 159 ? 33.75 -17.547 5.668 1 94.69 159 GLU B N 1
ATOM 2765 C CA . GLU B 1 159 ? 34.25 -16.875 6.859 1 94.69 159 GLU B CA 1
ATOM 2766 C C . GLU B 1 159 ? 33.219 -16.906 7.984 1 94.69 159 GLU B C 1
ATOM 2768 O O . GLU B 1 159 ? 32.031 -16.969 7.73 1 94.69 159 GLU B O 1
ATOM 2773 N N . PRO B 1 160 ? 33.75 -16.797 9.203 1 95.56 160 PRO B N 1
ATOM 2774 C CA . PRO B 1 160 ? 32.812 -16.719 10.32 1 95.56 160 PRO B CA 1
ATOM 2775 C C . PRO B 1 160 ? 31.859 -15.531 10.211 1 95.56 160 PRO B C 1
ATOM 2777 O O . PRO B 1 160 ? 32.25 -14.469 9.711 1 95.56 160 PRO B O 1
ATOM 2780 N N . ASN B 1 161 ? 30.609 -15.773 10.609 1 96.69 161 ASN B N 1
ATOM 2781 C CA . ASN B 1 161 ? 29.578 -14.742 10.664 1 96.69 161 ASN B CA 1
ATOM 2782 C C . ASN B 1 161 ? 29.125 -14.328 9.266 1 96.69 161 ASN B C 1
ATOM 2784 O O . ASN B 1 161 ? 28.844 -13.156 9.031 1 96.69 161 ASN B O 1
ATOM 2788 N N . THR B 1 162 ? 29.125 -15.289 8.375 1 97.56 162 THR B N 1
ATOM 2789 C CA . THR B 1 162 ? 28.672 -15.062 7.008 1 97.56 162 THR B CA 1
ATOM 2790 C C . THR B 1 162 ? 27.328 -15.75 6.766 1 97.56 162 THR B C 1
ATOM 2792 O O . THR B 1 162 ? 27.109 -16.875 7.219 1 97.56 162 THR B O 1
ATOM 2795 N N . VAL B 1 163 ? 26.516 -15.039 6.086 1 98.06 163 VAL B N 1
ATOM 2796 C CA . VAL B 1 163 ? 25.219 -15.617 5.762 1 98.06 163 VAL B CA 1
ATOM 2797 C C . VAL B 1 163 ? 25.391 -16.703 4.707 1 98.06 163 VAL B C 1
ATOM 2799 O O . VAL B 1 163 ? 25.812 -16.438 3.584 1 98.06 163 VAL B O 1
ATOM 2802 N N . ILE B 1 164 ? 25.016 -17.938 5.086 1 96.69 164 ILE B N 1
ATOM 2803 C CA . ILE B 1 164 ? 25.203 -19.094 4.203 1 96.69 164 ILE B CA 1
ATOM 2804 C C . ILE B 1 164 ? 23.922 -19.328 3.385 1 96.69 164 ILE B C 1
ATOM 2806 O O . ILE B 1 164 ? 24 -19.703 2.213 1 96.69 164 ILE B O 1
ATOM 2810 N N . GLN B 1 165 ? 22.828 -19.078 4.055 1 96 165 GLN B N 1
ATOM 2811 C CA . GLN B 1 165 ? 21.516 -19.328 3.445 1 96 165 GLN B CA 1
ATOM 2812 C C . GLN B 1 165 ? 20.453 -18.406 4.023 1 96 165 GLN B C 1
ATOM 2814 O O . GLN B 1 165 ? 20.469 -18.094 5.215 1 96 165 GLN B O 1
ATOM 2819 N N . VAL B 1 166 ? 19.562 -18.047 3.127 1 96.81 166 VAL B N 1
ATOM 2820 C CA . VAL B 1 166 ? 18.406 -17.281 3.561 1 96.81 166 VAL B CA 1
ATOM 2821 C C . VAL B 1 166 ? 17.172 -18.172 3.627 1 96.81 166 VAL B C 1
ATOM 2823 O O . VAL B 1 166 ? 16.75 -18.734 2.611 1 96.81 166 VAL B O 1
ATOM 2826 N N . THR B 1 167 ? 16.672 -18.344 4.848 1 94.56 167 THR B N 1
ATOM 2827 C CA . THR B 1 167 ? 15.492 -19.203 5.016 1 94.56 167 THR B CA 1
ATOM 2828 C C . THR B 1 167 ? 14.211 -18.422 4.73 1 94.56 167 THR B C 1
ATOM 2830 O O . THR B 1 167 ? 13.211 -19 4.316 1 94.56 167 THR B O 1
ATOM 2833 N N . GLN B 1 168 ? 14.273 -17.125 5.008 1 94.94 168 GLN B N 1
ATOM 2834 C CA . GLN B 1 168 ? 13.172 -16.219 4.715 1 94.94 168 GLN B CA 1
ATOM 2835 C C . GLN B 1 168 ? 13.695 -14.828 4.352 1 94.94 168 GLN B C 1
ATOM 2837 O O . GLN B 1 168 ? 14.461 -14.227 5.109 1 94.94 168 GLN B O 1
ATOM 2842 N N . LYS B 1 169 ? 13.258 -14.359 3.24 1 96.25 169 LYS B N 1
ATOM 2843 C CA . LYS B 1 169 ? 13.734 -13.055 2.785 1 96.25 169 LYS B CA 1
ATOM 2844 C C . LYS B 1 169 ? 13.227 -11.938 3.695 1 96.25 169 LYS B C 1
ATOM 2846 O O . LYS B 1 169 ? 12.141 -12.039 4.266 1 96.25 169 LYS B O 1
ATOM 2851 N N . GLY B 1 170 ? 14.102 -10.875 3.844 1 97.56 170 GLY B N 1
ATOM 2852 C CA . GLY B 1 170 ? 13.711 -9.664 4.547 1 97.56 170 GLY B CA 1
ATOM 2853 C C . GLY B 1 170 ? 13.305 -8.539 3.611 1 97.56 170 GLY B C 1
ATOM 2854 O O . GLY B 1 170 ? 13.453 -8.656 2.393 1 97.56 170 GLY B O 1
ATOM 2855 N N . TYR B 1 171 ? 12.742 -7.469 4.277 1 97.62 171 TYR B N 1
ATOM 2856 C CA . TYR B 1 171 ? 12.25 -6.371 3.451 1 97.62 171 TYR B CA 1
ATOM 2857 C C . TYR B 1 171 ? 12.43 -5.035 4.16 1 97.62 171 TYR B C 1
ATOM 2859 O O . TYR B 1 171 ? 12.25 -4.941 5.379 1 97.62 171 TYR B O 1
ATOM 2867 N N . LEU B 1 172 ? 12.805 -4.09 3.334 1 96.75 172 LEU B N 1
ATOM 2868 C CA . LEU B 1 172 ? 12.82 -2.697 3.762 1 96.75 172 LEU B CA 1
ATOM 2869 C C . LEU B 1 172 ? 11.688 -1.916 3.113 1 96.75 172 LEU B C 1
ATOM 2871 O O . LEU B 1 172 ? 11.312 -2.189 1.972 1 96.75 172 LEU B O 1
ATOM 2875 N N . LEU B 1 173 ? 11.172 -0.965 3.893 1 94.94 173 LEU B N 1
ATOM 2876 C CA . LEU B 1 173 ? 10.242 0.016 3.346 1 94.94 173 LEU B CA 1
ATOM 2877 C C . LEU B 1 173 ? 10.805 1.428 3.471 1 94.94 173 LEU B C 1
ATOM 2879 O O . LEU B 1 173 ? 10.945 1.95 4.578 1 94.94 173 LEU B O 1
ATOM 2883 N N . ASN B 1 174 ? 11.117 1.942 2.383 1 92.25 174 ASN B N 1
ATOM 2884 C CA . ASN B 1 174 ? 11.703 3.279 2.371 1 92.25 174 ASN B CA 1
ATOM 2885 C C . ASN B 1 174 ? 12.875 3.387 3.34 1 92.25 174 ASN B C 1
ATOM 2887 O O . ASN B 1 174 ? 12.969 4.344 4.113 1 92.25 174 ASN B O 1
ATOM 2891 N N . GLY B 1 175 ? 13.625 2.361 3.383 1 92.38 175 GLY B N 1
ATOM 2892 C CA . GLY B 1 175 ? 14.867 2.381 4.141 1 92.38 175 GLY B CA 1
ATOM 2893 C C . GLY B 1 175 ? 14.719 1.818 5.543 1 92.38 175 GLY B C 1
ATOM 2894 O O . GLY B 1 175 ? 15.711 1.611 6.246 1 92.38 175 GLY B O 1
ATOM 2895 N N . ARG B 1 176 ? 13.523 1.555 5.934 1 92.94 176 ARG B N 1
ATOM 2896 C CA . ARG B 1 176 ? 13.273 0.993 7.258 1 92.94 176 ARG B CA 1
ATOM 2897 C C . ARG B 1 176 ? 12.945 -0.493 7.168 1 92.94 176 ARG B C 1
ATOM 2899 O O . ARG B 1 176 ? 12.211 -0.92 6.273 1 92.94 176 ARG B O 1
ATOM 2906 N N . THR B 1 177 ? 13.531 -1.2 8.164 1 96 177 THR B N 1
ATOM 2907 C CA . THR B 1 177 ? 13.305 -2.641 8.164 1 96 177 THR B CA 1
ATOM 2908 C C . THR B 1 177 ? 11.859 -2.959 8.555 1 96 177 THR B C 1
ATOM 2910 O O . THR B 1 177 ? 11.383 -2.521 9.602 1 96 177 THR B O 1
ATOM 2913 N N . VAL B 1 178 ? 11.164 -3.678 7.73 1 94.75 178 VAL B N 1
ATOM 2914 C CA . VAL B 1 178 ? 9.805 -4.105 8.055 1 94.75 178 VAL B CA 1
ATOM 2915 C C . VAL B 1 178 ? 9.812 -5.566 8.492 1 94.75 178 VAL B C 1
ATOM 2917 O O . VAL B 1 178 ? 8.961 -5.992 9.281 1 94.75 178 VAL B O 1
ATOM 2920 N N . ARG B 1 179 ? 10.742 -6.281 7.957 1 96.62 179 ARG B N 1
ATOM 2921 C CA . ARG B 1 179 ? 11 -7.66 8.359 1 96.62 179 ARG B CA 1
ATOM 2922 C C . ARG B 1 179 ? 12.461 -8.039 8.141 1 96.62 179 ARG B C 1
ATOM 2924 O O . ARG B 1 179 ? 12.984 -7.875 7.031 1 96.62 179 ARG B O 1
ATOM 2931 N N . ALA B 1 180 ? 13.078 -8.508 9.156 1 97.69 180 ALA B N 1
ATOM 2932 C CA . ALA B 1 180 ? 14.461 -8.969 9.008 1 97.69 180 ALA B CA 1
ATOM 2933 C C . ALA B 1 180 ? 14.523 -10.266 8.211 1 97.69 180 ALA B C 1
ATOM 2935 O O . ALA B 1 180 ? 13.594 -11.07 8.242 1 97.69 180 ALA B O 1
ATOM 2936 N N . ALA B 1 181 ? 15.617 -10.422 7.48 1 98.31 181 ALA B N 1
ATOM 2937 C CA . ALA B 1 181 ? 15.836 -11.695 6.809 1 98.31 181 ALA B CA 1
ATOM 2938 C C . ALA B 1 181 ? 16.25 -12.781 7.805 1 98.31 181 ALA B C 1
ATOM 2940 O O . ALA B 1 181 ? 17.094 -12.547 8.664 1 98.31 181 ALA B O 1
ATOM 2941 N N . GLN B 1 182 ? 15.555 -13.859 7.691 1 97.81 182 GLN B N 1
ATOM 2942 C CA . GLN B 1 182 ? 15.992 -15.008 8.477 1 97.81 182 GLN B CA 1
ATOM 2943 C C . GLN B 1 182 ? 17.094 -15.773 7.758 1 97.81 182 GLN B C 1
ATOM 2945 O O . GLN B 1 182 ? 16.938 -16.188 6.609 1 97.81 182 GLN B O 1
ATOM 2950 N N . VAL B 1 183 ? 18.188 -15.961 8.516 1 98.19 183 VAL B N 1
ATOM 2951 C CA . VAL B 1 183 ? 19.375 -16.453 7.809 1 98.19 183 VAL B CA 1
ATOM 2952 C C . VAL B 1 183 ? 20.062 -17.516 8.648 1 98.19 183 VAL B C 1
ATOM 2954 O O . VAL B 1 183 ? 19.875 -17.578 9.867 1 98.19 183 VAL B O 1
ATOM 2957 N N . ILE B 1 184 ? 20.766 -18.375 7.945 1 97.81 184 ILE B N 1
ATOM 2958 C CA . ILE B 1 184 ? 21.719 -19.297 8.547 1 97.81 184 ILE B CA 1
ATOM 2959 C C . ILE B 1 184 ? 23.141 -18.75 8.406 1 97.81 184 ILE B C 1
ATOM 2961 O O . ILE B 1 184 ? 23.562 -18.375 7.312 1 97.81 184 ILE B O 1
ATOM 2965 N N . VAL B 1 185 ? 23.844 -18.734 9.531 1 97.94 185 VAL B N 1
ATOM 2966 C CA . VAL B 1 185 ? 25.125 -18.031 9.555 1 97.94 185 VAL B CA 1
ATOM 2967 C C . VAL B 1 185 ? 26.25 -19.031 9.836 1 97.94 185 VAL B C 1
ATOM 2969 O O . VAL B 1 185 ? 26.062 -19.984 10.578 1 97.94 185 VAL B O 1
ATOM 2972 N N . SER B 1 186 ? 27.359 -18.75 9.25 1 97 186 SER B N 1
ATOM 2973 C CA . SER B 1 186 ? 28.547 -19.578 9.5 1 97 186 SER B CA 1
ATOM 2974 C C . SER B 1 186 ? 29.141 -19.297 10.875 1 97 186 SER B C 1
ATOM 2976 O O . SER B 1 186 ? 29.141 -18.141 11.32 1 97 186 SER B O 1
ATOM 2978 N N . LYS B 1 187 ? 29.688 -20.281 11.43 1 93.12 187 LYS B N 1
ATOM 2979 C CA . LYS B 1 187 ? 30.359 -20.172 12.719 1 93.12 187 LYS B CA 1
ATOM 2980 C C . LYS B 1 187 ? 31.828 -19.812 12.539 1 93.12 187 LYS B C 1
ATOM 2982 O O . LYS B 1 187 ? 32.438 -20.203 11.547 1 93.12 187 LYS B O 1
#

pLDDT: mean 82.1, std 22.6, range [24.7, 98.31]

Organism: Dichelobacter nodosus (strain VCS1703A) (NCBI:txid246195)

InterPro domains:
  IPR000740 GrpE nucleotide exchange factor [MF_01151] (5-187)
  IPR000740 GrpE nucleotide exchange factor [PF01025] (34-187)
  IPR000740 GrpE nucleotide exchange factor [PR00773] (55-71)
  IPR000740 GrpE nucleotide exchange factor [PR00773] (83-98)
  IPR000740 GrpE nucleotide exchange factor [PR00773] (139-154)
  IPR000740 GrpE nucleotide exchange factor [PR00773] (166-185)
  IPR000740 GrpE nucleotide exchange factor [PS01071] (142-185)
  IPR000740 GrpE nucleotide exchange factor [PTHR21237] (23-187)
  IPR000740 GrpE nucleotide exchange factor [cd00446] (48-185)
  IPR009012 GrpE nucleotide exchange factor, head [G3DSA:2.30.22.10] (131-187)
  IPR009012 GrpE nucleotide exchange factor, head [SSF51064] (132-187)
  IPR013805 GrpE nucleotide exchange factor, coiled-coil [G3DSA:3.90.20.20] (5-128)
  IPR013805 GrpE nucleotide exchange factor, coiled-coil [SSF58014] (37-131)

Foldseek 3Di:
DDDPPPPCPPPPPPPPPPPPDPPDPPPPPDPPPPPPVNVVVVVVVVVVVVVVVVVVVVVVVVVVVVVVVVVVVVVVVVVVLVVLLVCQVVLVVLVVVLVVLVPDPDPVSVVVSVVSVVVSVVVVVVVVVQAKDKAFQAFHADDPQAADEPEEDADPVHDFRGFHGFPGIWMDGNNHTPGHTYTYTYD/DPPPCPPCPPPPPPPPPPPPDPDDPPPPPDPPPPPPVNVVVVVVVVVVVVVVVVVVVVVVVVVVVVVVVVVVVVCLQCVCVVVLLVCQVVLVVLVVVLVVLVPDPDPVSVVVSVVSVVVSVVVVVVVVVSAKDKAFQAFHADDPQAADEPEEDADPVHDFRGFHGFPGIWMDRNRHTSGHTYTYTYD